Protein AF-A0A6G7BVS8-F1 (afdb_monomer)

Structure (mmCIF, N/CA/C/O backbone):
data_AF-A0A6G7BVS8-F1
#
_entry.id   AF-A0A6G7BVS8-F1
#
loop_
_atom_site.group_PDB
_atom_site.id
_atom_site.type_symbol
_atom_site.label_atom_id
_atom_site.label_alt_id
_atom_site.label_comp_id
_atom_site.label_asym_id
_atom_site.labe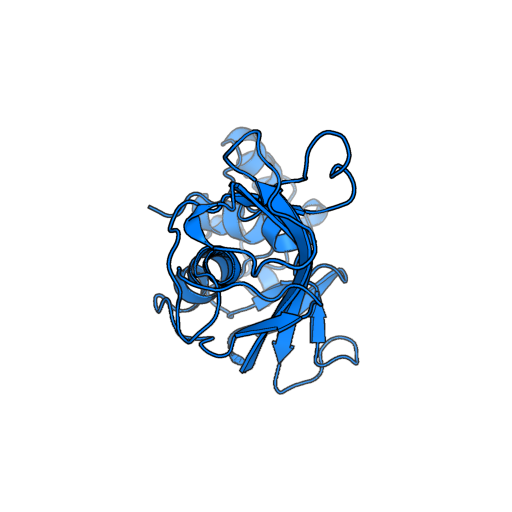l_entity_id
_atom_site.label_seq_id
_atom_site.pdbx_PDB_ins_code
_atom_site.Cartn_x
_atom_site.Cartn_y
_atom_site.Cartn_z
_atom_site.occupancy
_atom_site.B_iso_or_equiv
_atom_site.auth_seq_id
_atom_site.auth_comp_id
_atom_site.auth_asym_id
_atom_site.auth_atom_id
_atom_site.pdbx_PDB_model_num
ATOM 1 N N . MET A 1 1 ? -0.534 16.337 -2.176 1.00 42.00 1 MET A N 1
ATOM 2 C CA . MET A 1 1 ? 0.765 16.098 -2.843 1.00 42.00 1 MET A CA 1
ATOM 3 C C . MET A 1 1 ? 1.279 14.758 -2.347 1.00 42.00 1 MET A C 1
ATOM 5 O O . MET A 1 1 ? 1.597 14.646 -1.168 1.00 42.00 1 MET A O 1
ATOM 9 N N . GLU A 1 2 ? 1.230 13.742 -3.207 1.00 54.34 2 GLU A N 1
ATOM 10 C CA . GLU A 1 2 ? 1.621 12.361 -2.901 1.00 54.34 2 GLU A CA 1
ATOM 11 C C . GLU A 1 2 ? 3.079 12.326 -2.432 1.00 54.34 2 GLU A C 1
ATOM 13 O O . GLU A 1 2 ? 3.976 12.773 -3.146 1.00 54.34 2 GLU A O 1
ATOM 18 N N . LYS A 1 3 ? 3.331 11.824 -1.223 1.00 71.38 3 LYS A N 1
ATOM 19 C CA . LYS A 1 3 ? 4.692 11.607 -0.721 1.00 71.38 3 LYS A CA 1
ATOM 20 C C . LYS A 1 3 ? 4.970 10.111 -0.706 1.00 71.38 3 LYS A C 1
ATOM 22 O O . LYS A 1 3 ? 4.969 9.496 0.354 1.00 71.38 3 LYS A O 1
ATOM 27 N N . ILE A 1 4 ? 5.164 9.528 -1.888 1.00 87.00 4 ILE A N 1
ATOM 28 C CA . ILE A 1 4 ? 5.869 8.245 -1.969 1.00 87.00 4 ILE A CA 1
ATOM 29 C C . ILE A 1 4 ? 7.356 8.495 -1.726 1.00 87.00 4 ILE A C 1
ATOM 31 O O . ILE A 1 4 ? 7.866 9.589 -1.984 1.00 87.00 4 ILE A O 1
ATOM 35 N N . ARG A 1 5 ? 8.059 7.486 -1.218 1.00 89.75 5 ARG A N 1
ATOM 36 C CA . ARG A 1 5 ? 9.508 7.542 -1.022 1.00 89.75 5 ARG A CA 1
ATOM 37 C C . ARG A 1 5 ? 10.217 7.975 -2.312 1.00 89.75 5 ARG A C 1
ATOM 39 O O . ARG A 1 5 ? 9.950 7.434 -3.381 1.00 89.75 5 ARG A O 1
ATOM 46 N N . THR A 1 6 ? 11.138 8.927 -2.193 1.00 91.44 6 THR A N 1
ATOM 47 C CA . THR A 1 6 ? 11.945 9.433 -3.309 1.00 91.44 6 THR A CA 1
ATOM 48 C C . THR A 1 6 ? 13.400 8.998 -3.183 1.00 91.44 6 THR A C 1
ATOM 50 O O . THR A 1 6 ? 13.971 9.087 -2.093 1.00 91.44 6 THR A O 1
ATOM 53 N N . PHE A 1 7 ? 14.006 8.581 -4.288 1.00 91.81 7 PHE A N 1
ATOM 54 C CA . PHE A 1 7 ? 15.441 8.305 -4.390 1.00 91.81 7 PHE A CA 1
ATOM 55 C C . PHE A 1 7 ? 16.211 9.547 -4.852 1.00 91.81 7 PHE A C 1
ATOM 57 O O . PHE A 1 7 ? 15.672 10.417 -5.538 1.00 91.81 7 PHE A O 1
ATOM 64 N N . GLN A 1 8 ? 17.478 9.647 -4.456 1.00 93.44 8 GLN A N 1
ATOM 65 C CA . GLN A 1 8 ? 18.341 10.759 -4.842 1.00 93.44 8 GLN A CA 1
ATOM 66 C C . GLN A 1 8 ? 18.814 10.617 -6.293 1.00 93.44 8 GLN A C 1
ATOM 68 O O . GLN A 1 8 ? 18.945 9.511 -6.817 1.00 93.44 8 GLN A O 1
ATOM 73 N N . GLN A 1 9 ? 19.170 11.738 -6.929 1.00 93.31 9 GLN A N 1
ATOM 74 C CA . GLN A 1 9 ? 19.582 11.763 -8.339 1.00 93.31 9 GLN A CA 1
ATOM 75 C C . GLN A 1 9 ? 20.705 10.768 -8.662 1.00 93.31 9 GLN A C 1
ATOM 77 O O . GLN A 1 9 ? 20.700 10.127 -9.712 1.00 93.31 9 GLN A O 1
ATOM 82 N N . TYR A 1 10 ? 21.685 10.629 -7.767 1.00 93.50 10 TYR A N 1
ATOM 83 C CA . TYR A 1 10 ? 22.810 9.726 -7.995 1.00 93.50 10 TYR A CA 1
ATOM 84 C C . TYR A 1 10 ? 22.374 8.249 -8.009 1.00 93.50 10 TYR A C 1
ATOM 86 O O . TYR A 1 10 ? 22.942 7.461 -8.765 1.00 93.50 10 TYR A O 1
ATOM 94 N N . GLU A 1 11 ? 21.357 7.880 -7.223 1.00 93.25 11 GLU A N 1
ATOM 95 C CA . GLU A 1 11 ? 20.793 6.525 -7.184 1.00 93.25 11 GLU A CA 1
ATOM 96 C C . GLU A 1 11 ? 20.070 6.219 -8.500 1.00 93.25 11 GLU A C 1
ATOM 98 O O . GLU A 1 11 ? 20.314 5.182 -9.120 1.00 93.25 11 GLU A O 1
ATOM 103 N N . LEU A 1 12 ? 19.267 7.170 -8.987 1.00 95.12 12 LEU A N 1
ATOM 104 C CA . LEU A 1 12 ? 18.566 7.062 -10.271 1.00 95.12 12 LEU A CA 1
ATOM 105 C C . LEU A 1 12 ? 19.550 6.962 -11.445 1.00 95.12 12 LEU A C 1
ATOM 107 O O . LEU A 1 12 ? 19.419 6.102 -12.318 1.00 95.12 12 LEU A O 1
ATOM 111 N N . ASN A 1 13 ? 20.604 7.779 -11.433 1.00 93.19 13 ASN A N 1
ATOM 112 C CA . ASN A 1 13 ? 21.655 7.728 -12.448 1.00 93.19 13 ASN A CA 1
ATOM 113 C C . ASN A 1 13 ? 22.422 6.398 -12.425 1.00 93.19 13 ASN A C 1
ATOM 115 O O . ASN A 1 13 ? 22.828 5.906 -13.480 1.00 93.19 13 ASN A O 1
ATOM 119 N N . LYS A 1 14 ? 22.622 5.794 -11.246 1.00 93.25 14 LYS A N 1
ATOM 120 C CA . LYS A 1 14 ? 23.247 4.470 -11.130 1.00 93.25 14 LYS A CA 1
ATOM 121 C C . LYS A 1 14 ? 22.392 3.390 -11.796 1.00 93.25 14 LYS A C 1
ATOM 123 O O . LYS A 1 14 ? 22.960 2.528 -12.465 1.00 93.25 14 LYS A O 1
ATOM 128 N N . ILE A 1 15 ? 21.068 3.467 -11.661 1.00 92.88 15 ILE A N 1
ATOM 129 C CA . ILE A 1 15 ? 20.123 2.553 -12.321 1.00 92.88 15 ILE A CA 1
ATOM 130 C C . ILE A 1 15 ? 20.190 2.705 -13.837 1.00 92.88 15 ILE A C 1
ATOM 132 O O . ILE A 1 15 ? 20.377 1.712 -14.532 1.00 92.88 15 ILE A O 1
ATOM 136 N N . ARG A 1 16 ? 20.139 3.941 -14.354 1.00 92.38 16 ARG A N 1
ATOM 137 C CA . ARG A 1 16 ? 20.255 4.198 -15.802 1.00 92.38 16 ARG A CA 1
ATOM 138 C C . ARG A 1 16 ? 21.556 3.653 -16.398 1.00 92.38 16 ARG A C 1
ATOM 140 O O . ARG A 1 16 ? 21.567 3.206 -17.536 1.00 92.38 16 ARG A O 1
ATOM 147 N N . LYS A 1 17 ? 22.653 3.680 -15.633 1.00 93.44 17 LYS A N 1
ATOM 148 C CA . LYS A 1 17 ? 23.954 3.142 -16.064 1.00 93.44 17 LYS A CA 1
ATOM 149 C C . LYS A 1 17 ? 24.045 1.615 -15.978 1.00 93.44 17 LYS A C 1
ATOM 151 O O . LYS A 1 17 ? 24.763 1.026 -16.774 1.00 93.44 17 LYS A O 1
ATOM 156 N N . ASN A 1 18 ? 23.338 0.986 -15.037 1.00 92.81 18 ASN A N 1
ATOM 157 C CA . ASN A 1 18 ? 23.416 -0.456 -14.756 1.00 92.81 18 ASN A CA 1
ATOM 158 C C . ASN A 1 18 ? 22.029 -1.107 -14.842 1.00 92.81 18 ASN A C 1
ATOM 160 O O . ASN A 1 18 ? 21.558 -1.753 -13.909 1.00 92.81 18 ASN A O 1
ATOM 164 N N . VAL A 1 19 ? 21.354 -0.901 -15.971 1.00 89.38 19 VAL A N 1
ATOM 165 C CA . VAL A 1 19 ? 19.947 -1.283 -16.166 1.00 89.38 19 VAL A CA 1
ATOM 166 C C . VAL A 1 19 ? 19.718 -2.775 -15.957 1.00 89.38 19 VAL A C 1
ATOM 168 O O . VAL A 1 19 ? 18.769 -3.160 -15.279 1.00 89.38 19 VAL A O 1
ATOM 171 N N . LYS A 1 20 ? 20.618 -3.609 -16.486 1.00 86.75 20 LYS A N 1
ATOM 172 C CA . LYS A 1 20 ? 20.521 -5.073 -16.402 1.00 86.75 20 LYS A CA 1
ATOM 173 C C . LYS A 1 20 ? 20.526 -5.586 -14.960 1.00 86.75 20 LYS A C 1
ATOM 175 O O . LYS A 1 20 ? 19.847 -6.562 -14.667 1.00 86.75 20 LYS A O 1
ATOM 180 N N . ASP A 1 21 ? 21.211 -4.881 -14.063 1.00 88.19 21 ASP A N 1
ATOM 181 C CA . ASP A 1 21 ? 21.344 -5.258 -12.652 1.00 88.19 21 ASP A CA 1
ATOM 182 C C . ASP A 1 21 ? 20.301 -4.570 -11.756 1.00 88.19 21 ASP A C 1
ATOM 184 O O . ASP A 1 21 ? 20.273 -4.776 -10.544 1.00 88.19 21 ASP A O 1
ATOM 188 N N . SER A 1 22 ? 19.442 -3.721 -12.332 1.00 87.50 22 SER A N 1
ATOM 189 C CA . SER A 1 22 ? 18.466 -2.934 -11.571 1.00 87.50 22 SER A CA 1
ATOM 190 C C . SER A 1 22 ? 17.237 -3.733 -11.128 1.00 87.50 22 SER A C 1
ATOM 192 O O . SER A 1 22 ? 16.522 -3.300 -10.226 1.00 87.50 22 SER A O 1
ATOM 194 N N . GLY A 1 23 ? 16.962 -4.868 -11.779 1.00 89.31 23 GLY A N 1
ATOM 195 C CA . GLY A 1 23 ? 15.751 -5.665 -11.563 1.00 89.31 23 GLY A CA 1
ATOM 196 C C . GLY A 1 23 ? 14.458 -5.017 -12.080 1.00 89.31 23 GLY A C 1
ATOM 197 O O . GLY A 1 23 ? 13.385 -5.601 -11.919 1.00 89.31 23 GLY A O 1
ATOM 198 N N . LEU A 1 24 ? 14.531 -3.837 -12.709 1.00 94.69 24 LEU A N 1
ATOM 199 C CA . LEU A 1 24 ? 13.360 -3.161 -13.265 1.00 94.69 24 LEU A CA 1
ATOM 200 C C . LEU A 1 24 ? 12.802 -3.925 -14.475 1.00 94.69 24 LEU A C 1
ATOM 202 O O . LEU A 1 24 ? 13.539 -4.373 -15.345 1.00 94.69 24 LEU A O 1
ATOM 206 N N . GLN A 1 25 ? 11.478 -4.023 -14.545 1.00 95.06 25 GLN A N 1
ATOM 207 C CA . GLN A 1 25 ? 10.712 -4.748 -15.561 1.00 95.06 25 GLN A CA 1
ATOM 208 C C . GLN A 1 25 ? 10.072 -3.791 -16.585 1.00 95.06 25 GLN A C 1
ATOM 210 O O . GLN A 1 25 ? 8.970 -4.033 -17.074 1.00 95.06 25 GLN A O 1
ATOM 215 N N . PHE A 1 26 ? 10.734 -2.673 -16.897 1.00 94.56 26 PHE A N 1
ATOM 216 C 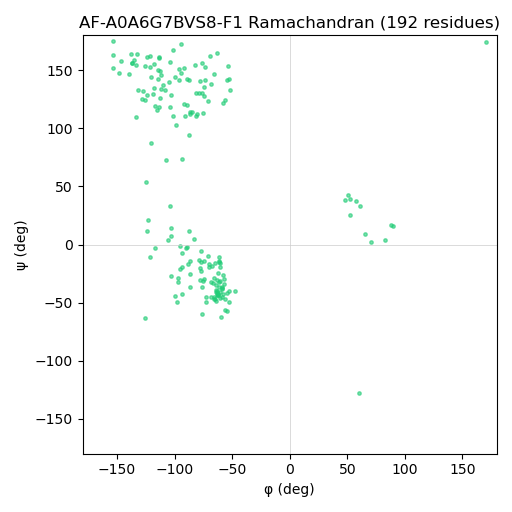CA . PHE A 1 26 ? 10.200 -1.631 -17.787 1.00 94.56 26 PHE A CA 1
ATOM 217 C C . PHE A 1 26 ? 10.036 -2.109 -19.236 1.00 94.56 26 PHE A C 1
ATOM 219 O O . PHE A 1 26 ? 9.099 -1.683 -19.896 1.00 94.56 26 PHE A O 1
ATOM 226 N N . GLU A 1 27 ? 10.854 -3.060 -19.698 1.00 94.12 27 GLU A N 1
ATOM 227 C CA . GLU A 1 27 ? 10.678 -3.686 -21.018 1.00 94.12 27 GLU A CA 1
ATOM 228 C C . GLU A 1 27 ? 9.355 -4.460 -21.131 1.00 94.12 27 GLU A C 1
ATOM 230 O O . GLU A 1 27 ? 8.787 -4.554 -22.215 1.00 94.12 27 GLU A O 1
ATOM 235 N N . LYS A 1 28 ? 8.858 -5.010 -20.014 1.00 94.69 28 LYS A N 1
ATOM 236 C CA . LYS A 1 28 ? 7.619 -5.797 -19.971 1.00 94.69 28 LYS A CA 1
ATOM 237 C C . LYS A 1 28 ? 6.396 -4.952 -19.620 1.00 94.69 28 LYS A C 1
ATOM 239 O O . LYS A 1 28 ? 5.331 -5.150 -20.193 1.00 94.69 28 LYS A O 1
ATOM 244 N N . PHE A 1 29 ? 6.535 -4.059 -18.643 1.00 95.56 29 PHE A N 1
ATOM 245 C CA . PHE A 1 29 ? 5.412 -3.350 -18.020 1.00 95.56 29 PHE A CA 1
ATOM 246 C C . PHE A 1 29 ? 5.450 -1.834 -18.219 1.00 95.56 29 PHE A C 1
ATOM 248 O O . PHE A 1 29 ? 4.554 -1.131 -17.751 1.00 95.56 29 PHE A O 1
ATOM 255 N N . GLY A 1 30 ? 6.486 -1.304 -18.857 1.00 92.94 30 GLY A N 1
ATOM 256 C CA . GLY A 1 30 ? 6.612 0.117 -19.134 1.00 92.94 30 GLY A CA 1
ATOM 257 C C . GLY A 1 30 ? 6.248 0.469 -20.579 1.00 92.94 30 GLY A C 1
ATOM 258 O O . GLY A 1 30 ? 6.137 -0.391 -21.445 1.00 92.94 30 GLY A O 1
ATOM 259 N N . ARG A 1 31 ? 6.091 1.770 -20.850 1.00 94.38 31 ARG A N 1
ATOM 260 C CA . ARG A 1 31 ? 5.810 2.301 -22.198 1.00 94.38 31 ARG A CA 1
ATOM 261 C C . ARG A 1 31 ? 6.954 2.248 -23.227 1.00 94.38 31 ARG A C 1
ATOM 263 O O . ARG A 1 31 ? 6.723 2.583 -24.383 1.00 94.38 31 ARG A O 1
ATOM 270 N N . SER A 1 32 ? 8.181 1.917 -22.832 1.00 94.25 32 SER A N 1
ATOM 271 C CA . SER A 1 32 ? 9.364 1.880 -23.697 1.00 94.25 32 SER A CA 1
ATOM 272 C C . SER A 1 32 ? 10.336 0.797 -23.236 1.00 94.25 32 SER A C 1
ATOM 274 O O . SER A 1 32 ? 10.502 0.553 -22.046 1.00 94.25 32 SER A O 1
ATOM 276 N N . SER A 1 33 ? 11.052 0.189 -24.177 1.00 93.12 33 SER A N 1
ATOM 277 C CA . SER A 1 33 ? 12.165 -0.718 -23.886 1.00 93.12 33 SER A CA 1
ATOM 278 C C . SER A 1 33 ? 13.487 0.011 -23.616 1.00 93.12 33 SER A C 1
ATOM 280 O O . SER A 1 33 ? 14.524 -0.633 -23.478 1.00 93.12 33 SER A O 1
ATOM 282 N N . ASN A 1 34 ? 13.497 1.346 -23.567 1.00 94.25 34 ASN A N 1
ATOM 283 C CA . ASN A 1 34 ? 14.682 2.145 -23.269 1.00 94.25 34 ASN A CA 1
ATOM 284 C C . ASN A 1 34 ? 14.499 2.918 -21.956 1.00 94.25 34 ASN A C 1
ATOM 286 O O . ASN A 1 34 ? 13.678 3.830 -21.869 1.00 94.25 34 ASN A O 1
ATOM 290 N N . ILE A 1 35 ? 15.323 2.612 -20.945 1.00 93.44 35 ILE A N 1
ATOM 291 C CA . ILE A 1 35 ? 15.257 3.275 -19.630 1.00 93.44 35 ILE A CA 1
ATOM 292 C C . ILE A 1 35 ? 15.446 4.801 -19.721 1.00 93.44 35 ILE A C 1
ATOM 294 O O . ILE A 1 35 ? 14.999 5.544 -18.849 1.00 93.44 35 ILE A O 1
ATOM 298 N N . MET A 1 36 ? 16.142 5.282 -20.758 1.00 94.81 36 MET A N 1
ATOM 299 C CA . MET A 1 36 ? 16.428 6.706 -20.938 1.00 94.81 36 MET A CA 1
ATOM 300 C C . MET A 1 36 ? 15.184 7.515 -21.301 1.00 94.81 36 MET A C 1
ATOM 302 O O . MET A 1 36 ? 15.168 8.718 -21.058 1.00 94.81 36 MET A O 1
ATOM 306 N N . ASP A 1 37 ? 14.135 6.856 -21.793 1.00 95.62 37 ASP A N 1
ATOM 307 C CA . ASP A 1 37 ? 12.886 7.514 -22.172 1.00 95.62 37 ASP A CA 1
ATOM 308 C C . ASP A 1 37 ? 12.026 7.867 -20.952 1.00 95.62 37 ASP A C 1
ATOM 310 O O . ASP A 1 37 ? 11.086 8.654 -21.070 1.00 95.62 37 ASP A O 1
ATOM 314 N N . TYR A 1 38 ? 12.331 7.293 -19.786 1.00 95.94 38 TYR A N 1
ATOM 315 C CA . TYR A 1 38 ? 11.608 7.519 -18.539 1.00 95.94 38 TYR A CA 1
ATOM 316 C C . TYR A 1 38 ? 12.156 8.714 -17.776 1.00 95.94 38 TYR A C 1
ATOM 318 O O . TYR A 1 38 ? 13.369 8.912 -17.673 1.00 95.94 38 TYR A O 1
ATOM 326 N N . SER A 1 39 ? 11.253 9.476 -17.173 1.00 95.69 39 SER A N 1
ATOM 327 C CA . SER A 1 39 ? 11.559 10.511 -16.193 1.00 95.69 39 SER A CA 1
ATOM 328 C C . SER A 1 39 ? 12.055 9.913 -14.876 1.00 95.69 39 SER A C 1
ATOM 330 O O . SER A 1 39 ? 11.833 8.745 -14.557 1.00 95.69 39 SER A O 1
ATOM 332 N N . ASP A 1 40 ? 12.690 10.747 -14.060 1.00 95.56 40 ASP A N 1
ATOM 333 C CA . ASP A 1 40 ? 13.158 10.348 -12.731 1.00 95.56 40 ASP A CA 1
ATOM 334 C C . ASP A 1 40 ? 12.010 9.920 -11.810 1.00 95.56 40 ASP A C 1
ATOM 336 O O . ASP A 1 40 ? 12.172 9.000 -11.010 1.00 95.56 40 ASP A O 1
ATOM 340 N N . ARG A 1 41 ? 10.822 10.520 -11.974 1.00 93.75 41 ARG A N 1
ATOM 341 C CA . ARG A 1 41 ? 9.608 10.101 -11.264 1.00 93.75 41 ARG A CA 1
ATOM 342 C C . ARG A 1 41 ? 9.176 8.691 -11.670 1.00 93.75 41 ARG A C 1
ATOM 344 O O . ARG A 1 41 ? 8.883 7.888 -10.792 1.00 93.75 41 ARG A O 1
ATOM 351 N N . GLU A 1 42 ? 9.145 8.390 -12.966 1.00 95.25 42 GLU A N 1
ATOM 352 C CA . GLU A 1 42 ? 8.773 7.055 -13.453 1.00 95.25 42 GLU A CA 1
ATOM 353 C C . GLU A 1 42 ? 9.776 6.001 -12.970 1.00 95.25 42 GLU A C 1
ATOM 355 O O . GLU A 1 42 ? 9.372 4.962 -12.458 1.00 95.25 42 GLU A O 1
ATOM 360 N N . ILE A 1 43 ? 11.082 6.286 -13.025 1.00 96.12 43 ILE A N 1
ATOM 361 C CA . ILE A 1 43 ? 12.096 5.364 -12.490 1.00 96.12 43 ILE A CA 1
ATOM 362 C C . ILE A 1 43 ? 11.922 5.183 -10.978 1.00 96.12 43 ILE A C 1
ATOM 364 O O . ILE A 1 43 ? 11.995 4.060 -10.485 1.00 96.12 43 ILE A O 1
ATOM 368 N N . ASN A 1 44 ? 11.648 6.258 -10.234 1.00 95.94 44 ASN A N 1
ATOM 369 C CA . ASN A 1 44 ? 11.365 6.186 -8.802 1.00 95.94 44 ASN A CA 1
ATOM 370 C C . ASN A 1 44 ? 10.187 5.247 -8.495 1.00 95.94 44 ASN A C 1
ATOM 372 O O . ASN A 1 44 ? 10.280 4.395 -7.614 1.00 95.94 44 ASN A O 1
ATOM 376 N N . GLU A 1 45 ? 9.095 5.379 -9.245 1.00 95.56 45 GLU A N 1
ATOM 377 C CA . GLU A 1 45 ? 7.918 4.513 -9.148 1.00 95.56 45 GLU A CA 1
ATOM 378 C C . GLU A 1 45 ? 8.266 3.052 -9.495 1.00 95.56 45 GLU A C 1
ATOM 380 O O . GLU A 1 45 ? 7.931 2.145 -8.731 1.00 95.56 45 GLU A O 1
ATOM 385 N N . MET A 1 46 ? 9.043 2.810 -10.553 1.00 96.31 46 MET A N 1
ATOM 386 C CA . MET A 1 46 ? 9.479 1.461 -10.940 1.00 96.31 46 MET A CA 1
ATOM 387 C C . MET A 1 46 ? 10.360 0.788 -9.885 1.00 96.31 46 MET A C 1
ATOM 389 O O . MET A 1 46 ? 10.171 -0.398 -9.607 1.00 96.31 46 MET A O 1
ATOM 393 N N . ILE A 1 47 ? 11.278 1.528 -9.246 1.00 95.44 47 ILE A N 1
ATOM 394 C CA . ILE A 1 47 ? 12.078 1.018 -8.115 1.00 95.44 47 ILE A CA 1
ATOM 395 C C . ILE A 1 47 ? 11.160 0.571 -6.982 1.00 95.44 47 ILE A C 1
ATOM 397 O O . ILE A 1 47 ? 11.429 -0.424 -6.307 1.00 95.44 47 ILE A O 1
ATOM 401 N N . LEU A 1 48 ? 10.065 1.299 -6.764 1.00 95.69 48 LEU A N 1
ATOM 402 C CA . LEU A 1 48 ? 9.047 0.971 -5.776 1.00 95.69 48 LEU A CA 1
ATOM 403 C C . LEU A 1 48 ? 8.111 -0.165 -6.213 1.00 95.69 48 LEU A C 1
ATOM 405 O O . LEU A 1 48 ? 7.354 -0.647 -5.376 1.00 95.69 48 LEU A O 1
ATOM 409 N N . GLY A 1 49 ? 8.231 -0.660 -7.448 1.00 96.50 49 GLY A N 1
ATOM 410 C CA . GLY A 1 49 ? 7.410 -1.745 -7.985 1.00 96.50 49 GLY A CA 1
ATOM 411 C C . GLY A 1 49 ? 6.130 -1.279 -8.679 1.00 96.50 49 GLY A C 1
ATOM 412 O O . GLY A 1 49 ? 5.232 -2.088 -8.881 1.00 96.50 49 GLY A O 1
ATOM 413 N N 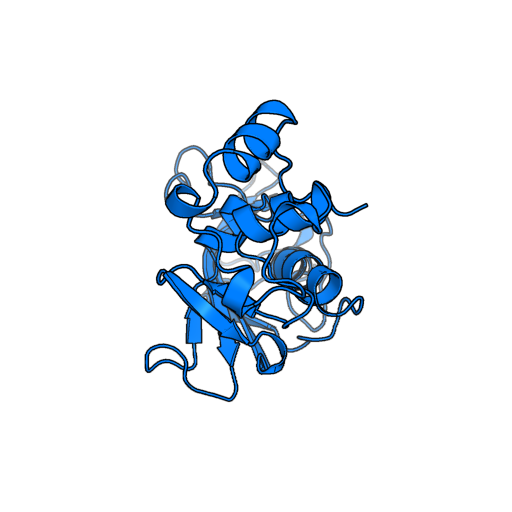. ILE A 1 50 ? 6.030 0.007 -9.018 1.00 97.19 50 ILE A N 1
ATOM 414 C CA . ILE A 1 50 ? 4.829 0.650 -9.559 1.00 97.19 50 ILE A CA 1
ATOM 415 C C . ILE A 1 50 ? 5.016 0.873 -11.062 1.00 97.19 50 ILE A C 1
ATOM 417 O O . ILE A 1 50 ? 5.888 1.637 -11.476 1.00 97.19 50 ILE A O 1
ATOM 421 N N . TYR A 1 51 ? 4.160 0.253 -11.875 1.00 97.31 51 TYR A N 1
ATOM 422 C CA . TYR A 1 51 ? 4.126 0.430 -13.329 1.00 97.31 51 TYR A CA 1
ATOM 423 C C . TYR A 1 51 ? 2.750 0.964 -13.736 1.00 97.31 51 TYR A C 1
ATOM 425 O O . TYR A 1 51 ? 1.824 0.210 -14.028 1.00 97.31 51 TYR A O 1
ATOM 433 N N . LYS A 1 52 ? 2.593 2.294 -13.711 1.00 94.44 52 LYS A N 1
ATOM 434 C CA . LYS A 1 52 ? 1.286 2.958 -13.882 1.00 94.44 52 LYS A CA 1
ATOM 435 C C . LYS A 1 52 ? 0.692 2.826 -15.279 1.00 94.44 52 LYS A C 1
ATOM 437 O O . LYS A 1 52 ? -0.532 2.802 -15.391 1.00 94.44 52 LYS A O 1
ATOM 442 N N . ASP A 1 53 ? 1.526 2.769 -16.314 1.00 92.31 53 ASP A N 1
ATOM 443 C CA . ASP A 1 53 ? 1.059 2.694 -17.705 1.00 92.31 53 ASP A CA 1
ATOM 444 C C . ASP A 1 53 ? 0.329 1.374 -17.958 1.00 92.31 53 ASP A C 1
ATOM 446 O O . ASP A 1 53 ? -0.771 1.361 -18.500 1.00 92.31 53 ASP A O 1
ATOM 450 N N . SER A 1 54 ? 0.913 0.272 -17.484 1.00 95.94 54 SER A N 1
ATOM 451 C CA . SER A 1 54 ? 0.343 -1.071 -17.596 1.00 95.94 54 SER A CA 1
ATOM 452 C C . SER A 1 54 ? -0.554 -1.461 -16.424 1.00 95.94 54 SER A C 1
ATOM 454 O O . SER A 1 54 ? -1.092 -2.558 -16.439 1.00 95.94 54 SER A O 1
ATOM 456 N N . LYS A 1 55 ? -0.699 -0.612 -15.398 1.00 97.19 55 LYS A N 1
ATOM 457 C CA . LYS A 1 55 ? -1.426 -0.924 -14.153 1.00 97.19 55 LYS A CA 1
ATOM 458 C C . LYS A 1 55 ? -0.884 -2.156 -13.421 1.00 97.19 55 LYS A C 1
ATOM 460 O O . LYS A 1 55 ? -1.645 -2.910 -12.831 1.00 97.19 55 LYS A O 1
ATOM 465 N N . HIS A 1 56 ? 0.433 -2.350 -13.415 1.00 98.06 56 HIS A N 1
ATOM 466 C CA . HIS A 1 56 ? 1.052 -3.473 -12.711 1.00 98.06 56 HIS A CA 1
ATOM 467 C C . HIS A 1 56 ? 1.736 -3.051 -11.408 1.00 98.06 56 HIS A C 1
ATOM 469 O O . HIS A 1 56 ? 2.424 -2.026 -11.339 1.00 98.06 56 HIS A O 1
ATOM 475 N N . LEU A 1 57 ? 1.575 -3.886 -10.380 1.00 98.25 57 LEU A N 1
ATOM 476 C CA . LEU A 1 57 ? 2.177 -3.714 -9.060 1.00 98.25 57 LEU A CA 1
ATOM 477 C C . LEU A 1 57 ? 2.995 -4.948 -8.675 1.00 98.25 57 LEU A C 1
ATOM 479 O O . LEU A 1 57 ? 2.478 -6.063 -8.711 1.00 98.25 57 LEU A O 1
ATOM 483 N N . LEU A 1 58 ? 4.247 -4.741 -8.262 1.00 97.94 58 LEU A N 1
ATOM 484 C CA . LEU A 1 58 ? 5.064 -5.766 -7.610 1.00 97.94 58 LEU A CA 1
ATOM 485 C C . LEU A 1 58 ? 4.595 -5.948 -6.163 1.00 97.94 58 LEU A C 1
ATOM 487 O O . LEU A 1 58 ? 4.750 -5.040 -5.342 1.00 97.94 58 LEU A O 1
ATOM 491 N N . VAL A 1 59 ? 4.041 -7.117 -5.857 1.00 98.00 59 VAL A N 1
ATOM 492 C CA . VAL A 1 59 ? 3.556 -7.461 -4.512 1.00 98.00 59 VAL A CA 1
ATOM 493 C C . VAL A 1 59 ? 4.620 -8.209 -3.706 1.00 98.00 59 VAL A C 1
ATOM 495 O O . VAL A 1 59 ? 5.656 -8.606 -4.239 1.00 98.00 59 VAL A O 1
ATOM 498 N N . ASP A 1 60 ? 4.365 -8.441 -2.417 1.00 97.00 60 ASP A N 1
ATOM 499 C CA . ASP A 1 60 ? 5.348 -8.993 -1.471 1.00 97.00 60 ASP A CA 1
ATOM 500 C C . ASP A 1 60 ? 5.861 -10.404 -1.813 1.00 97.00 60 ASP A C 1
ATOM 502 O O . ASP A 1 60 ? 6.830 -10.860 -1.213 1.00 97.00 60 ASP A O 1
ATOM 506 N N . GLY A 1 61 ? 5.191 -11.119 -2.720 1.00 94.06 61 GLY A N 1
ATOM 507 C CA . GLY A 1 61 ? 5.605 -12.441 -3.197 1.00 94.06 61 GLY A CA 1
ATOM 508 C C . GLY A 1 61 ? 6.573 -12.416 -4.383 1.00 94.06 61 GLY A C 1
ATOM 509 O O . GLY A 1 61 ? 6.750 -13.453 -5.014 1.00 94.06 61 GLY A O 1
ATOM 510 N N . ASP A 1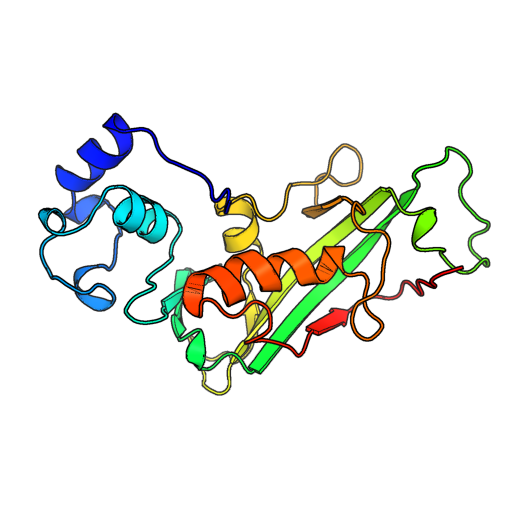 62 ? 7.142 -11.254 -4.718 1.00 95.19 62 ASP A N 1
ATOM 511 C CA . ASP A 1 62 ? 8.073 -11.050 -5.838 1.00 95.19 62 ASP A CA 1
ATOM 512 C C . ASP A 1 62 ? 7.477 -11.369 -7.225 1.00 95.19 62 ASP A C 1
ATOM 514 O O . ASP A 1 62 ? 8.166 -11.800 -8.151 1.00 95.19 62 ASP A O 1
ATOM 518 N N . TYR A 1 63 ? 6.178 -11.119 -7.397 1.00 96.81 63 TYR A N 1
ATOM 519 C CA . TYR A 1 63 ? 5.494 -11.180 -8.690 1.00 96.81 63 TYR A CA 1
ATOM 520 C C . TYR A 1 63 ? 4.616 -9.950 -8.912 1.00 96.81 63 TYR A C 1
ATOM 522 O O . TYR A 1 63 ? 4.308 -9.201 -7.985 1.00 96.81 63 TYR A O 1
ATOM 530 N N . PHE A 1 64 ? 4.215 -9.745 -10.164 1.00 97.75 64 PHE A N 1
ATOM 531 C CA . PHE A 1 64 ? 3.349 -8.641 -10.550 1.00 97.75 64 PHE A CA 1
ATOM 532 C C . PHE A 1 64 ? 1.892 -9.077 -10.622 1.00 97.75 64 PHE A C 1
ATOM 534 O O . PHE A 1 64 ? 1.599 -10.168 -11.117 1.00 97.75 64 PHE A O 1
ATOM 541 N N . ILE A 1 65 ? 1.004 -8.195 -10.176 1.00 98.31 65 ILE A N 1
ATOM 542 C CA . ILE A 1 65 ? -0.440 -8.288 -10.400 1.00 98.31 65 ILE A CA 1
ATOM 543 C C . ILE A 1 65 ? -0.895 -7.128 -11.278 1.00 98.31 65 ILE A C 1
ATOM 545 O O . ILE A 1 65 ? -0.308 -6.044 -11.206 1.00 98.31 65 ILE A O 1
ATOM 549 N N . ASP A 1 66 ? -1.949 -7.343 -12.059 1.00 97.94 66 ASP A N 1
ATOM 550 C CA . ASP A 1 66 ? -2.686 -6.257 -12.704 1.00 97.94 66 ASP A CA 1
ATOM 551 C C . ASP A 1 66 ? -3.670 -5.658 -11.692 1.00 97.94 66 ASP A C 1
ATOM 553 O O . ASP A 1 66 ? -4.655 -6.294 -11.302 1.00 97.94 66 ASP A O 1
ATOM 557 N N . VAL A 1 67 ? -3.407 -4.427 -11.249 1.00 97.69 67 VAL A N 1
ATOM 558 C CA . VAL A 1 67 ? -4.240 -3.766 -10.240 1.00 97.69 67 VAL A CA 1
ATOM 559 C C . VAL A 1 67 ? -5.620 -3.379 -10.764 1.00 97.69 67 VAL A C 1
ATOM 561 O O . VAL A 1 67 ? -6.511 -3.141 -9.954 1.00 97.69 67 VAL A O 1
ATOM 564 N N . SER A 1 68 ? -5.833 -3.341 -12.085 1.00 97.12 68 SER A N 1
ATOM 565 C CA . SER A 1 68 ? -7.163 -3.088 -12.664 1.00 97.12 68 SER A CA 1
ATOM 566 C C . SER A 1 68 ? -8.151 -4.228 -12.399 1.00 97.12 68 SER A C 1
ATOM 568 O O . SER A 1 68 ? -9.362 -4.026 -12.449 1.00 97.12 68 SER A O 1
ATOM 570 N N . THR A 1 69 ? -7.639 -5.413 -12.056 1.00 97.81 69 THR A N 1
ATOM 571 C CA . THR A 1 69 ? -8.446 -6.583 -11.686 1.00 97.81 69 THR A CA 1
ATOM 572 C C . THR A 1 69 ? -8.758 -6.651 -10.188 1.00 97.81 69 THR A C 1
ATOM 574 O O . THR A 1 69 ? -9.449 -7.571 -9.750 1.00 97.81 69 THR A O 1
ATOM 577 N N . VAL A 1 70 ? -8.253 -5.709 -9.376 1.00 98.31 70 VAL A N 1
ATOM 578 C CA . VAL A 1 70 ? -8.484 -5.686 -7.924 1.00 98.31 70 VAL A CA 1
ATOM 579 C C . VAL A 1 70 ? -9.932 -5.305 -7.629 1.00 98.31 70 VAL A C 1
ATOM 581 O O . VAL A 1 70 ? -10.405 -4.240 -8.011 1.00 98.31 70 VAL A O 1
ATOM 584 N N . GLN A 1 71 ? -10.627 -6.165 -6.890 1.00 97.50 71 GLN A N 1
ATOM 585 C CA . GLN A 1 71 ? -12.037 -5.986 -6.531 1.00 97.50 71 GLN A CA 1
ATOM 586 C C . GLN A 1 71 ? -12.219 -5.514 -5.086 1.00 97.50 71 GLN A C 1
ATOM 588 O O . GLN A 1 71 ? -13.222 -4.882 -4.742 1.00 97.50 71 GLN A O 1
ATOM 593 N N . LYS A 1 72 ? -11.259 -5.850 -4.222 1.00 97.50 72 LYS A N 1
ATOM 594 C CA . LYS A 1 72 ? -11.337 -5.621 -2.781 1.00 97.50 72 LYS A CA 1
ATOM 595 C C . LYS A 1 72 ? -9.943 -5.481 -2.187 1.00 97.50 72 LYS A C 1
ATOM 597 O O . LYS A 1 72 ? -8.981 -6.062 -2.682 1.00 97.50 72 LYS A O 1
ATOM 602 N N . ALA A 1 73 ? -9.855 -4.739 -1.095 1.00 98.38 73 ALA A N 1
ATOM 603 C CA . ALA A 1 73 ? -8.687 -4.711 -0.234 1.00 98.38 73 ALA A CA 1
ATOM 604 C C . ALA A 1 73 ? -9.067 -5.060 1.210 1.00 98.38 73 ALA A C 1
ATOM 606 O O . ALA A 1 73 ? -10.234 -4.998 1.604 1.00 98.38 73 ALA A O 1
ATOM 607 N N . SER A 1 74 ? -8.084 -5.447 2.009 1.00 98.50 74 SER A N 1
ATOM 608 C CA . SER A 1 74 ? -8.295 -5.723 3.426 1.00 98.50 74 SER A CA 1
ATOM 609 C C . SER A 1 74 ? -7.030 -5.505 4.242 1.00 98.50 74 SER A C 1
ATOM 611 O O . SER A 1 74 ? -5.921 -5.436 3.702 1.00 98.50 74 SER A O 1
ATOM 613 N N . CYS A 1 75 ? -7.192 -5.394 5.557 1.00 98.44 75 CYS A N 1
ATOM 614 C CA . CYS A 1 75 ? -6.080 -5.464 6.496 1.00 98.44 75 CYS A CA 1
ATOM 615 C C . CYS A 1 75 ? -6.423 -6.311 7.721 1.00 98.44 75 CYS A C 1
ATOM 617 O O . CYS A 1 75 ? -7.591 -6.468 8.074 1.00 98.44 75 CYS A O 1
ATOM 619 N N . ILE A 1 76 ? -5.389 -6.837 8.376 1.00 98.44 76 ILE A N 1
ATOM 620 C CA . ILE A 1 76 ? -5.506 -7.568 9.639 1.00 98.44 76 ILE A CA 1
ATOM 621 C C . ILE A 1 76 ? -5.156 -6.614 10.785 1.00 98.44 76 ILE A C 1
ATOM 623 O O . ILE A 1 76 ? -3.983 -6.320 11.026 1.00 98.44 76 ILE A O 1
ATOM 627 N N . LEU A 1 77 ? -6.173 -6.113 11.486 1.00 97.69 77 LEU A N 1
ATOM 628 C CA . LEU A 1 77 ? -6.027 -5.241 12.650 1.00 97.69 77 LEU A CA 1
ATOM 629 C C . LEU A 1 77 ? -5.819 -6.075 13.918 1.00 97.69 77 LEU A C 1
ATOM 631 O O . LEU A 1 77 ? -6.726 -6.771 14.380 1.00 97.69 77 LEU A O 1
ATOM 635 N N . THR A 1 78 ? -4.636 -5.954 14.517 1.00 96.50 78 THR A N 1
ATOM 636 C CA . THR A 1 78 ? -4.225 -6.785 15.656 1.00 96.50 78 THR A CA 1
ATOM 637 C C . THR A 1 78 ? -4.394 -6.085 17.002 1.00 96.50 78 THR A C 1
ATOM 639 O O . THR A 1 78 ? -4.860 -6.694 17.962 1.00 96.50 78 THR A O 1
ATOM 642 N N . ASP A 1 79 ? -3.993 -4.816 17.106 1.00 95.38 79 ASP A N 1
ATOM 643 C CA . ASP A 1 79 ? -4.070 -4.049 18.358 1.00 95.38 79 ASP A CA 1
ATOM 644 C C . ASP A 1 79 ? -4.187 -2.544 18.067 1.00 95.38 79 ASP A C 1
ATOM 646 O O . ASP A 1 79 ? -4.071 -2.084 16.929 1.00 95.38 79 ASP A O 1
ATOM 650 N N . ILE A 1 80 ? -4.370 -1.756 19.120 1.00 94.44 80 ILE A N 1
ATOM 651 C CA . ILE A 1 80 ? -4.384 -0.296 19.094 1.00 94.44 80 ILE A CA 1
ATOM 652 C C . ILE A 1 80 ? -3.561 0.282 20.248 1.00 94.44 80 ILE A C 1
ATOM 654 O O . ILE A 1 80 ? -3.320 -0.348 21.279 1.00 94.44 80 ILE A O 1
ATOM 658 N N . SER A 1 81 ? -3.141 1.535 20.101 1.00 93.19 81 SER A N 1
ATOM 659 C CA . SER A 1 81 ? -2.640 2.344 21.219 1.00 93.19 81 SER A CA 1
ATOM 660 C C . SER A 1 81 ? -3.600 3.482 21.502 1.00 93.19 81 SER A C 1
ATOM 662 O O . SER A 1 81 ? -4.225 4.002 20.585 1.00 93.19 81 SER A O 1
ATOM 664 N N . TYR A 1 82 ? -3.681 3.904 22.759 1.00 91.25 82 TYR A N 1
ATOM 665 C CA . TYR A 1 82 ? -4.546 5.001 23.179 1.00 91.25 82 TYR A CA 1
ATOM 666 C C . TYR A 1 82 ? -3.791 6.333 23.210 1.00 91.25 82 TYR A C 1
ATOM 668 O O . TYR A 1 82 ? -2.591 6.392 23.496 1.00 91.25 82 TYR A O 1
ATOM 676 N N . SER A 1 83 ? -4.506 7.415 22.908 1.00 83.62 83 SER A N 1
ATOM 677 C CA . SER A 1 83 ? -4.002 8.793 22.951 1.00 83.62 83 SER A CA 1
ATOM 678 C C . SER A 1 83 ? -3.872 9.310 24.385 1.00 83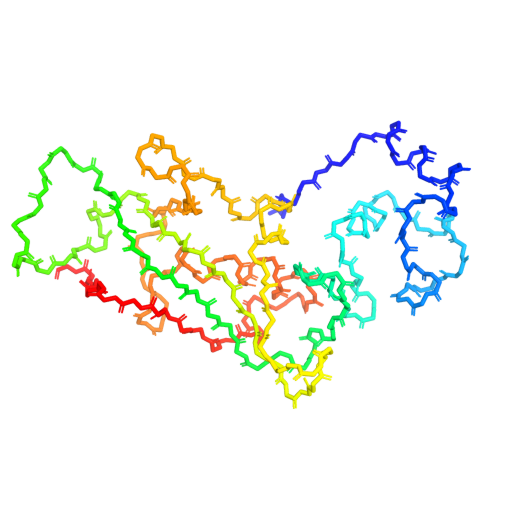.62 83 SER A C 1
ATOM 680 O O . SER A 1 83 ? -2.957 10.077 24.691 1.00 83.62 83 SER A O 1
ATOM 682 N N . ARG A 1 84 ? -4.745 8.844 25.286 1.00 74.88 84 ARG A N 1
ATOM 683 C CA . ARG A 1 84 ? -4.738 9.168 26.717 1.00 74.88 84 ARG A CA 1
ATOM 684 C C . ARG A 1 84 ? -4.017 8.078 27.514 1.00 74.88 84 ARG A C 1
ATOM 686 O O . ARG A 1 84 ? -4.027 6.908 27.148 1.00 74.88 84 ARG A O 1
ATOM 693 N N . ARG A 1 85 ? -3.414 8.456 28.651 1.00 65.94 85 ARG A N 1
ATOM 694 C CA . ARG A 1 85 ? -2.788 7.503 29.597 1.00 65.94 85 ARG A CA 1
ATOM 695 C C . ARG A 1 85 ? -3.796 6.545 30.247 1.00 65.94 85 ARG A C 1
ATOM 697 O O . ARG A 1 85 ? -3.386 5.539 30.814 1.00 65.94 85 ARG A O 1
ATOM 704 N N . ILE A 1 86 ? -5.088 6.858 30.174 1.00 63.25 86 ILE A N 1
ATOM 705 C CA . ILE A 1 86 ? -6.163 6.032 30.713 1.00 63.25 86 ILE A CA 1
ATOM 706 C C . ILE A 1 86 ? -6.539 5.015 29.640 1.00 63.25 86 ILE A C 1
ATOM 708 O O . ILE A 1 86 ? -7.056 5.386 28.588 1.00 63.25 86 ILE A O 1
ATOM 712 N N . LYS A 1 87 ? -6.256 3.739 29.903 1.00 65.44 87 LYS A N 1
ATOM 713 C CA . LYS A 1 87 ? -6.836 2.646 29.123 1.00 65.44 87 LYS A CA 1
ATOM 714 C C . LYS A 1 87 ? -8.299 2.514 29.551 1.00 65.44 87 LYS A C 1
ATOM 716 O O . LYS A 1 87 ? -8.527 2.416 30.759 1.00 65.44 87 LYS A O 1
ATOM 721 N N . PRO A 1 88 ? -9.262 2.523 28.616 1.00 68.06 88 PRO A N 1
ATOM 722 C CA . PRO A 1 88 ? -10.631 2.143 28.932 1.00 68.06 88 PRO A CA 1
ATOM 723 C C . PRO A 1 88 ? -10.649 0.763 29.595 1.00 68.06 88 PRO A C 1
ATOM 725 O O . PRO A 1 88 ? -9.740 -0.047 29.374 1.00 68.06 88 PRO A O 1
ATOM 728 N N . ASP A 1 89 ? -11.673 0.495 30.406 1.00 71.94 89 ASP A N 1
ATOM 729 C CA . ASP A 1 89 ? -11.930 -0.869 30.866 1.00 71.94 89 ASP A CA 1
ATOM 730 C C . ASP A 1 89 ? -12.013 -1.804 29.646 1.00 71.94 89 ASP A C 1
ATOM 732 O O . ASP A 1 89 ? -12.521 -1.415 28.594 1.00 71.94 89 ASP A O 1
ATOM 736 N N . LYS A 1 90 ? -11.500 -3.031 29.767 1.00 69.06 90 LYS A N 1
ATOM 737 C CA . LYS A 1 90 ? -11.454 -4.008 28.664 1.00 69.06 90 LYS A CA 1
ATOM 738 C C . LYS A 1 90 ? -12.843 -4.375 28.136 1.00 69.06 90 LYS A C 1
ATOM 740 O O . LYS A 1 90 ? -12.947 -4.927 27.047 1.00 69.06 90 LYS A O 1
ATOM 745 N N . THR A 1 91 ? -13.877 -4.121 28.931 1.00 73.88 91 THR A N 1
ATOM 746 C CA . THR A 1 91 ? -15.288 -4.369 28.617 1.00 73.88 91 THR A CA 1
ATOM 747 C C . THR A 1 91 ? -15.952 -3.189 27.905 1.00 73.88 91 THR A C 1
ATOM 749 O O . THR A 1 91 ? -17.011 -3.359 27.302 1.00 73.88 91 THR A O 1
ATOM 752 N N . 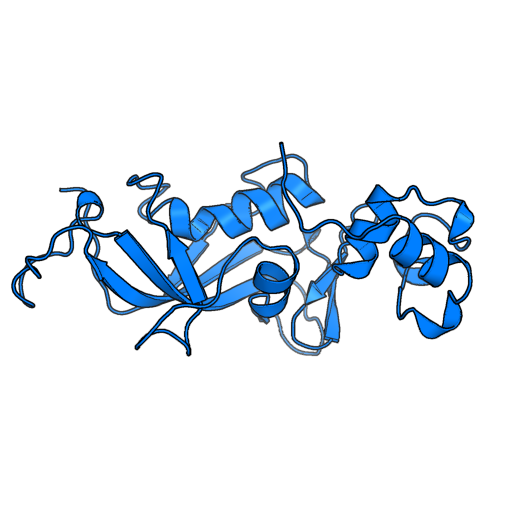SER A 1 92 ? -15.342 -2.003 27.952 1.00 78.75 92 SER A N 1
ATOM 753 C CA . SER A 1 92 ? -15.878 -0.805 27.320 1.00 78.75 92 SER A CA 1
ATOM 754 C C . SER A 1 92 ? -15.627 -0.828 25.813 1.00 78.75 92 SER A C 1
ATOM 756 O O . SER A 1 92 ? -14.531 -1.197 25.381 1.00 78.75 92 SER A O 1
ATOM 758 N N . PRO A 1 93 ? -16.594 -0.370 24.999 1.00 84.31 93 PRO A N 1
ATOM 759 C CA . PRO A 1 93 ? -16.371 -0.163 23.577 1.00 84.31 93 PRO A CA 1
ATOM 760 C C . PRO A 1 93 ? -15.169 0.750 23.317 1.00 84.31 93 PRO A C 1
ATOM 762 O O . PRO A 1 93 ? -14.954 1.745 24.019 1.00 84.31 93 PRO A O 1
ATOM 765 N N . ILE A 1 94 ? -14.393 0.429 22.284 1.00 90.69 94 ILE A N 1
ATOM 766 C CA . ILE A 1 94 ? -13.225 1.216 21.903 1.00 90.69 94 ILE A CA 1
ATOM 767 C C . ILE A 1 94 ? -13.704 2.414 21.089 1.00 90.69 94 ILE A C 1
ATOM 769 O O . ILE A 1 94 ? -14.162 2.262 19.960 1.00 90.69 94 ILE A O 1
ATOM 773 N N . LYS A 1 95 ? -13.567 3.620 21.631 1.00 92.19 95 LYS A N 1
ATOM 774 C CA . LYS A 1 95 ? -13.909 4.844 20.900 1.00 92.19 95 LYS A CA 1
ATOM 775 C C . LYS A 1 95 ? -12.797 5.211 19.931 1.00 92.19 95 LYS A C 1
ATOM 777 O O . LYS A 1 95 ? -11.637 5.328 20.336 1.00 92.19 95 LYS A O 1
ATOM 782 N N . LEU A 1 96 ? -13.149 5.480 18.677 1.00 93.50 96 LEU A N 1
ATOM 783 C CA . LEU A 1 96 ? -12.209 5.873 17.632 1.00 93.50 96 LEU A CA 1
ATOM 784 C C . LEU A 1 96 ? -11.386 7.092 18.060 1.00 93.50 96 LEU A C 1
ATOM 786 O O . LEU A 1 96 ? -10.171 7.108 17.893 1.00 93.50 96 LEU A O 1
ATOM 790 N N . LYS A 1 97 ? -12.015 8.085 18.700 1.00 91.75 97 LYS A N 1
ATOM 791 C CA . LYS A 1 97 ? -11.346 9.317 19.158 1.00 91.75 97 LYS A CA 1
ATOM 792 C C . LYS A 1 97 ? -10.244 9.087 20.196 1.00 91.75 97 LYS A C 1
ATOM 794 O O . LYS A 1 97 ? -9.332 9.914 20.304 1.00 91.75 97 LYS A O 1
ATOM 799 N N . ASP A 1 98 ? -10.314 7.983 20.939 1.00 91.56 98 ASP A N 1
ATOM 800 C CA . ASP A 1 98 ? -9.337 7.634 21.969 1.00 91.56 98 ASP A CA 1
ATOM 801 C C . ASP A 1 98 ? -8.139 6.856 21.405 1.00 91.56 98 ASP A C 1
ATOM 803 O O . ASP A 1 98 ? -7.098 6.791 22.066 1.00 91.56 98 ASP A O 1
ATOM 807 N N . ILE A 1 99 ? -8.227 6.337 20.177 1.00 93.62 99 ILE A N 1
ATOM 808 C CA . ILE A 1 99 ? -7.131 5.636 19.501 1.00 93.62 99 ILE A CA 1
ATOM 809 C C . ILE A 1 99 ? -6.075 6.644 19.030 1.00 93.62 99 ILE A C 1
ATOM 811 O O . ILE A 1 99 ? -6.385 7.692 18.466 1.00 93.62 99 ILE A O 1
ATOM 815 N N . ARG A 1 100 ? -4.803 6.313 19.253 1.00 94.06 100 ARG A N 1
ATOM 816 C CA . ARG A 1 100 ? -3.629 7.029 18.744 1.00 94.06 100 ARG A CA 1
ATOM 817 C C . ARG A 1 100 ? -3.057 6.380 17.491 1.00 94.06 100 ARG A C 1
ATOM 819 O O . ARG A 1 100 ? -2.758 7.086 16.541 1.00 94.06 100 ARG A O 1
ATOM 826 N N . ASN A 1 101 ? -2.844 5.066 17.521 1.00 96.38 101 ASN A N 1
ATOM 827 C CA . ASN A 1 101 ? -2.372 4.307 16.365 1.00 96.38 101 ASN A CA 1
ATOM 828 C C . ASN A 1 101 ? -3.102 2.973 16.293 1.00 96.38 101 ASN A C 1
ATOM 830 O O . ASN A 1 101 ? -3.359 2.360 17.335 1.00 96.38 101 ASN A O 1
ATOM 834 N N . PHE A 1 102 ? -3.315 2.519 15.069 1.00 97.62 102 PHE A N 1
ATOM 835 C CA . PHE A 1 102 ? -3.679 1.155 14.727 1.00 97.62 102 PHE A CA 1
ATOM 836 C C . PHE A 1 102 ? -2.421 0.321 14.500 1.00 97.62 102 PHE A C 1
ATOM 838 O O . PHE A 1 102 ? -1.453 0.822 13.918 1.00 97.62 102 PHE A O 1
ATOM 845 N N . TYR A 1 103 ? -2.447 -0.938 14.935 1.00 98.00 103 TYR A N 1
ATOM 846 C CA . TYR A 1 103 ? -1.384 -1.903 14.687 1.00 98.00 103 TYR A CA 1
ATOM 847 C C . TYR A 1 103 ? -1.870 -3.024 13.783 1.00 98.00 103 TYR A C 1
ATOM 849 O O . TYR A 1 103 ? -2.792 -3.758 14.136 1.00 98.00 103 TYR A O 1
ATOM 857 N N . ILE A 1 104 ? -1.236 -3.126 12.620 1.00 98.19 104 ILE A N 1
ATOM 858 C CA . ILE A 1 104 ? -1.635 -3.995 11.519 1.00 98.19 104 ILE A CA 1
ATOM 859 C C . ILE A 1 104 ? -0.599 -5.094 11.340 1.00 98.19 104 ILE A C 1
ATOM 861 O O . ILE A 1 104 ? 0.601 -4.818 11.321 1.00 98.19 104 ILE A O 1
ATOM 865 N N . GLU A 1 105 ? -1.060 -6.328 11.194 1.00 98.00 105 GLU A N 1
ATOM 866 C CA . GLU A 1 105 ? -0.203 -7.440 10.795 1.00 98.00 105 GLU A CA 1
ATOM 867 C C . GLU A 1 105 ? 0.094 -7.356 9.300 1.00 98.00 105 GLU A C 1
ATOM 869 O O . GLU A 1 105 ? 1.247 -7.156 8.928 1.00 98.00 105 GLU A O 1
ATOM 874 N N . ASP A 1 106 ? -0.945 -7.393 8.462 1.00 98.50 106 ASP A N 1
ATOM 875 C CA . ASP A 1 106 ? -0.793 -7.374 7.010 1.00 98.50 106 ASP A CA 1
ATOM 876 C C . ASP A 1 106 ? -1.923 -6.642 6.272 1.00 98.50 106 ASP A C 1
ATOM 878 O O . ASP A 1 106 ? -3.035 -6.492 6.780 1.00 98.50 106 ASP A O 1
ATOM 882 N N . TYR A 1 107 ? -1.610 -6.202 5.051 1.00 98.69 107 TYR A N 1
ATOM 883 C CA . TYR A 1 107 ? -2.534 -5.670 4.052 1.00 98.69 107 TYR A CA 1
ATOM 884 C C . TYR A 1 107 ? -2.596 -6.591 2.838 1.00 98.69 107 TYR A C 1
ATOM 886 O O . TYR A 1 107 ? -1.567 -7.087 2.366 1.00 98.69 107 TYR A O 1
ATOM 894 N N . PHE A 1 108 ? -3.792 -6.728 2.276 1.00 98.75 108 PHE A N 1
ATOM 895 C CA . PHE A 1 108 ? -4.046 -7.543 1.099 1.00 98.75 108 PHE A CA 1
ATOM 896 C C . PHE A 1 108 ? -4.895 -6.804 0.070 1.00 98.75 108 PHE A C 1
ATOM 898 O O . PHE A 1 108 ? -5.701 -5.933 0.402 1.00 98.75 108 PHE A O 1
ATOM 905 N N . VAL A 1 109 ? -4.733 -7.207 -1.185 1.00 98.56 109 VAL A N 1
ATOM 906 C CA . VAL A 1 109 ? -5.679 -6.948 -2.273 1.00 98.56 109 VAL A CA 1
ATOM 907 C C . VAL A 1 109 ? -6.152 -8.274 -2.848 1.00 98.56 109 VAL A C 1
ATOM 909 O O . VAL A 1 109 ? -5.388 -9.238 -2.911 1.00 98.56 109 VAL A O 1
ATOM 912 N N . GLU A 1 110 ? -7.414 -8.323 -3.248 1.00 98.50 110 GLU A N 1
ATOM 913 C CA . GLU A 1 110 ? -8.049 -9.473 -3.881 1.00 98.50 110 GLU A CA 1
ATOM 914 C C . GLU A 1 110 ? -8.390 -9.122 -5.331 1.00 98.50 110 GLU A C 1
ATOM 916 O O . GLU A 1 110 ? -9.046 -8.111 -5.598 1.00 98.50 110 GLU A O 1
ATOM 921 N N . THR A 1 111 ? -7.924 -9.944 -6.264 1.00 98.44 111 THR A N 1
ATOM 922 C CA . THR A 1 111 ? -8.105 -9.790 -7.711 1.00 98.44 111 THR A CA 1
ATOM 923 C C . THR A 1 111 ? -9.162 -10.759 -8.238 1.00 98.44 111 THR A C 1
ATOM 925 O O . THR A 1 111 ? -9.432 -11.801 -7.641 1.00 98.44 111 THR A O 1
ATOM 928 N N . SER A 1 112 ? -9.762 -10.438 -9.385 1.00 97.69 112 SER A N 1
ATOM 929 C CA . SER A 1 112 ? -10.689 -11.342 -10.081 1.00 97.69 112 SER A CA 1
ATOM 930 C C . SER A 1 112 ? -9.993 -12.508 -10.794 1.00 97.69 112 SER A C 1
ATOM 932 O O . SER A 1 112 ? -10.651 -13.464 -11.203 1.00 97.69 112 SER A O 1
ATOM 934 N N . GLU A 1 113 ? -8.672 -12.437 -10.966 1.00 96.44 113 GLU A N 1
ATOM 935 C CA . GLU A 1 113 ? -7.852 -13.394 -11.713 1.00 96.44 113 GLU A CA 1
ATOM 936 C C . GLU A 1 113 ? -6.708 -13.929 -10.850 1.00 96.44 113 GLU A C 1
ATOM 938 O O . GLU A 1 113 ? -6.250 -13.264 -9.930 1.00 96.44 113 GLU A O 1
ATOM 943 N N . LYS A 1 114 ? -6.211 -15.139 -11.132 1.00 96.06 114 LYS A N 1
ATOM 944 C CA . LYS A 1 114 ? -5.099 -15.689 -10.348 1.00 96.06 114 LYS A CA 1
ATOM 945 C C . LYS A 1 114 ? -3.763 -15.136 -10.817 1.00 96.06 114 LYS A C 1
ATOM 947 O O . LYS A 1 114 ? -3.387 -15.326 -11.971 1.00 96.06 114 LYS A O 1
ATOM 952 N N . PHE A 1 115 ? -2.969 -14.653 -9.869 1.00 95.00 115 PHE A N 1
ATOM 953 C CA . PHE A 1 115 ? -1.543 -14.392 -10.056 1.00 95.00 115 PHE A CA 1
ATOM 954 C C . PHE A 1 115 ? -0.747 -15.255 -9.083 1.00 95.00 115 PHE A C 1
ATOM 956 O O . PHE A 1 115 ? -1.053 -15.318 -7.893 1.00 95.00 115 PHE A O 1
ATOM 963 N N . SER A 1 116 ? 0.261 -15.971 -9.589 1.00 93.81 116 SER A N 1
ATOM 964 C CA . SER A 1 116 ? 1.045 -16.918 -8.780 1.00 93.81 116 SER A CA 1
ATOM 965 C C . SER A 1 116 ? 0.162 -17.908 -7.988 1.00 93.81 116 SER A C 1
ATOM 967 O O . SER A 1 116 ? 0.376 -18.174 -6.810 1.00 93.81 116 SER A O 1
ATOM 969 N N . ASN A 1 117 ? -0.881 -18.438 -8.642 1.00 93.56 117 ASN A N 1
ATOM 970 C CA . ASN A 1 117 ? -1.865 -19.383 -8.087 1.00 93.56 117 ASN A CA 1
ATOM 971 C C . ASN A 1 117 ? -2.772 -18.863 -6.950 1.00 93.56 117 ASN A C 1
ATOM 973 O O . ASN A 1 117 ? -3.539 -19.656 -6.401 1.00 93.56 117 ASN A O 1
ATOM 977 N N . SER A 1 118 ? -2.762 -17.563 -6.640 1.00 96.62 118 SER A N 1
ATOM 978 C CA . SER A 1 118 ? -3.629 -16.939 -5.628 1.00 96.62 118 SER A CA 1
ATOM 979 C C . SER A 1 118 ? -4.491 -15.827 -6.232 1.00 96.62 118 SER A C 1
ATOM 981 O O . SER A 1 118 ? -4.090 -15.218 -7.217 1.00 96.62 118 SER A O 1
ATOM 983 N N . TYR A 1 119 ? -5.655 -15.561 -5.633 1.00 97.94 119 TYR A N 1
ATOM 984 C CA . TYR A 1 119 ? -6.448 -14.341 -5.868 1.00 97.94 119 TYR A CA 1
ATOM 985 C C . TYR A 1 119 ? -6.160 -13.256 -4.824 1.00 97.94 119 TYR A C 1
ATOM 987 O O . TYR A 1 119 ? -6.439 -12.086 -5.041 1.00 97.94 119 TYR A O 1
ATOM 995 N N . GLN A 1 120 ? -5.632 -13.643 -3.660 1.00 98.06 120 GLN A N 1
ATOM 996 C CA . GLN A 1 120 ? -5.309 -12.730 -2.572 1.00 98.06 120 GLN A CA 1
ATOM 997 C C . GLN A 1 120 ? -3.800 -12.494 -2.537 1.00 98.06 120 GLN A C 1
ATOM 999 O O . GLN A 1 120 ? -3.007 -13.445 -2.518 1.00 98.06 120 GLN A O 1
ATOM 1004 N N . HIS A 1 121 ? -3.406 -11.225 -2.512 1.00 98.56 121 HIS A N 1
ATOM 1005 C CA . HIS A 1 121 ? -2.021 -10.799 -2.652 1.00 98.56 121 HIS A CA 1
ATOM 1006 C C . HIS A 1 121 ? -1.643 -9.858 -1.521 1.00 98.56 121 HIS A C 1
ATOM 1008 O O . HIS A 1 121 ? -2.291 -8.834 -1.307 1.00 98.56 121 HIS A O 1
ATOM 1014 N N . ARG A 1 122 ? -0.576 -10.199 -0.800 1.00 98.56 122 ARG A N 1
ATOM 1015 C CA . ARG A 1 122 ? -0.064 -9.369 0.286 1.00 98.56 122 ARG A CA 1
ATOM 1016 C C . ARG A 1 122 ? 0.691 -8.165 -0.270 1.00 98.56 122 ARG A C 1
ATOM 1018 O O . ARG A 1 122 ? 1.574 -8.329 -1.111 1.00 98.56 122 ARG A O 1
ATOM 1025 N N . ILE A 1 123 ? 0.368 -6.977 0.231 1.00 98.56 123 ILE A N 1
ATOM 1026 C CA . ILE A 1 123 ? 0.963 -5.699 -0.198 1.00 98.56 123 ILE A CA 1
ATOM 1027 C C . ILE A 1 123 ? 1.595 -4.915 0.960 1.00 98.56 123 ILE A C 1
ATOM 1029 O O . ILE A 1 123 ? 1.923 -3.737 0.817 1.00 98.56 123 ILE A O 1
ATOM 1033 N N . THR A 1 124 ? 1.752 -5.531 2.129 1.00 98.25 124 THR A N 1
ATOM 1034 C CA . THR A 1 124 ? 2.277 -4.873 3.331 1.00 98.25 124 THR A CA 1
ATOM 1035 C C . THR A 1 124 ? 3.699 -4.350 3.131 1.00 98.25 124 THR A C 1
ATOM 1037 O O . THR A 1 124 ? 4.013 -3.206 3.473 1.00 98.25 124 THR A O 1
ATOM 1040 N N . GLY A 1 125 ? 4.569 -5.174 2.547 1.00 97.44 125 GLY A N 1
ATOM 1041 C CA . GLY A 1 125 ? 5.942 -4.828 2.197 1.00 97.44 125 GLY A CA 1
ATOM 1042 C C . GLY A 1 125 ? 6.000 -3.700 1.173 1.00 97.44 125 GLY A C 1
A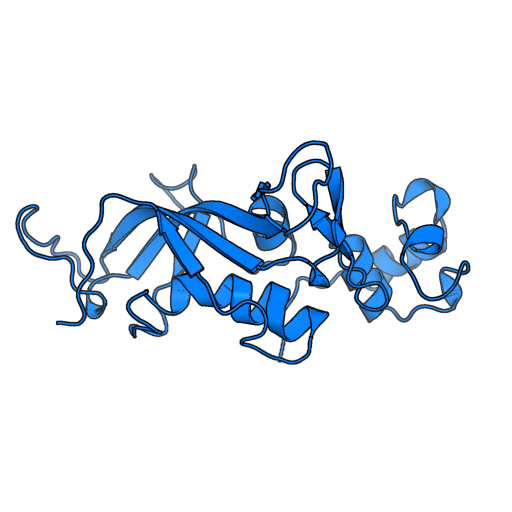TOM 1043 O O . GLY A 1 125 ? 6.771 -2.755 1.364 1.00 97.44 125 GLY A O 1
ATOM 1044 N N . TYR A 1 126 ? 5.138 -3.737 0.153 1.00 97.88 126 TYR A N 1
ATOM 1045 C CA . TYR A 1 126 ? 4.949 -2.623 -0.780 1.00 97.88 126 TYR A CA 1
ATOM 1046 C C . TYR A 1 126 ? 4.577 -1.318 -0.054 1.00 97.88 126 TYR A C 1
ATOM 1048 O O . TYR A 1 126 ? 5.311 -0.330 -0.154 1.00 97.88 126 TYR A O 1
ATOM 1056 N N . LEU A 1 127 ? 3.501 -1.319 0.742 1.00 97.81 127 LEU A N 1
ATOM 1057 C CA . LEU A 1 127 ? 3.031 -0.133 1.468 1.00 97.81 127 LEU A CA 1
ATOM 1058 C C . LEU A 1 127 ? 4.100 0.418 2.423 1.00 97.81 127 LEU A C 1
ATOM 1060 O O . LEU A 1 127 ? 4.263 1.633 2.553 1.00 97.81 127 LEU A O 1
ATOM 1064 N N . LYS A 1 128 ? 4.888 -0.454 3.058 1.00 96.69 128 LYS A N 1
ATOM 1065 C CA . LYS A 1 128 ? 6.038 -0.041 3.872 1.00 96.69 128 LYS A CA 1
ATOM 1066 C C . LYS A 1 128 ? 7.127 0.605 3.014 1.00 96.69 128 LYS A C 1
ATOM 1068 O O . LYS A 1 128 ? 7.663 1.652 3.376 1.00 96.69 128 LYS A O 1
ATOM 1073 N N . LYS A 1 129 ? 7.480 -0.020 1.886 1.00 95.31 129 LYS A N 1
ATOM 1074 C CA . LYS A 1 129 ? 8.570 0.406 0.993 1.00 95.31 129 LYS A CA 1
ATOM 1075 C C . LYS A 1 129 ? 8.333 1.808 0.436 1.00 95.31 129 LYS A C 1
ATOM 1077 O O . LYS A 1 129 ? 9.275 2.603 0.390 1.00 95.31 129 LYS A O 1
ATOM 1082 N N . ILE A 1 130 ? 7.093 2.113 0.057 1.00 95.00 130 ILE A N 1
ATOM 1083 C CA . ILE A 1 130 ? 6.697 3.430 -0.463 1.00 95.00 130 ILE A CA 1
ATOM 1084 C C . ILE A 1 130 ? 6.495 4.484 0.632 1.00 95.00 130 ILE A C 1
ATOM 1086 O O . ILE A 1 130 ? 6.417 5.666 0.308 1.00 95.00 130 ILE A O 1
ATOM 1090 N N . GLY A 1 131 ? 6.429 4.075 1.904 1.00 94.06 131 GLY A N 1
ATOM 1091 C CA . GLY A 1 131 ? 6.201 4.962 3.047 1.00 94.06 131 GLY A CA 1
ATOM 1092 C C . GLY A 1 131 ? 4.730 5.206 3.396 1.00 94.06 131 GLY A C 1
ATOM 1093 O O . GLY A 1 131 ? 4.443 6.158 4.113 1.00 94.06 131 GLY A O 1
ATOM 1094 N N . GLY A 1 132 ? 3.808 4.370 2.911 1.00 94.12 132 GLY A N 1
ATOM 1095 C CA . GLY A 1 132 ? 2.383 4.463 3.234 1.00 94.12 132 GLY A CA 1
ATOM 1096 C C . GLY A 1 132 ? 2.016 3.920 4.614 1.00 94.12 132 GLY A C 1
ATOM 1097 O O . GLY A 1 132 ? 1.019 4.340 5.192 1.00 94.12 132 GLY A O 1
ATOM 1098 N N . ILE A 1 133 ? 2.847 3.034 5.169 1.00 96.44 133 ILE A N 1
ATOM 1099 C CA . ILE A 1 133 ? 2.750 2.550 6.552 1.00 96.44 133 ILE A CA 1
ATOM 1100 C C . ILE A 1 133 ? 4.138 2.502 7.197 1.00 96.44 133 ILE A C 1
ATOM 1102 O O . ILE A 1 133 ? 5.161 2.403 6.515 1.00 96.44 133 ILE A O 1
ATOM 1106 N N . SER A 1 134 ? 4.186 2.560 8.527 1.00 95.81 134 SER A N 1
ATOM 1107 C CA . SER A 1 134 ? 5.436 2.507 9.299 1.00 95.81 134 SER A CA 1
ATOM 1108 C C . SER A 1 134 ? 5.526 1.239 10.138 1.00 95.81 134 SER A C 1
ATOM 1110 O O . SER A 1 134 ? 4.515 0.615 10.424 1.00 95.81 134 SER A O 1
ATOM 1112 N N . LEU A 1 135 ? 6.726 0.855 10.576 1.00 96.38 135 LEU A N 1
ATOM 1113 C CA . LEU A 1 135 ? 6.860 -0.177 11.607 1.00 96.38 135 LEU A CA 1
ATOM 1114 C C . LEU A 1 135 ? 6.457 0.400 12.973 1.00 96.38 135 LEU A C 1
ATOM 1116 O O . LEU A 1 135 ? 6.777 1.553 13.286 1.00 96.38 135 LEU A O 1
ATOM 1120 N N . GLY A 1 136 ? 5.778 -0.397 13.794 1.00 94.50 136 GLY A N 1
ATOM 1121 C CA . GLY A 1 136 ? 5.480 -0.053 15.177 1.00 94.50 136 GLY A CA 1
ATOM 1122 C C . GLY A 1 136 ? 6.743 0.094 16.031 1.00 94.50 136 GLY A C 1
ATOM 1123 O O . GLY A 1 136 ? 7.849 -0.297 15.656 1.00 94.50 136 GLY A O 1
ATOM 1124 N N . LYS A 1 137 ? 6.584 0.702 17.210 1.00 92.25 137 LYS A N 1
ATOM 1125 C CA . LYS A 1 137 ? 7.679 0.969 18.157 1.00 92.25 137 LYS A CA 1
ATOM 1126 C C . LYS A 1 137 ? 7.449 0.247 19.482 1.00 92.25 137 LYS A C 1
ATOM 1128 O O . LYS A 1 137 ? 6.308 -0.009 19.872 1.00 92.25 137 LYS A O 1
ATOM 1133 N N . GLY A 1 138 ? 8.533 -0.021 20.212 1.00 93.12 138 GLY A N 1
ATOM 1134 C CA . GLY A 1 138 ? 8.475 -0.687 21.516 1.00 93.12 138 GLY A CA 1
ATOM 1135 C C . GLY A 1 138 ? 7.846 -2.074 21.397 1.00 93.12 138 GLY A C 1
ATOM 1136 O O . GLY A 1 138 ? 8.228 -2.840 20.522 1.00 93.12 138 GLY A O 1
ATOM 1137 N N . LYS A 1 139 ? 6.831 -2.371 22.218 1.00 92.94 139 LYS A N 1
ATOM 1138 C CA . LYS A 1 139 ? 6.126 -3.667 22.194 1.00 92.94 139 LYS A CA 1
ATOM 1139 C C . LYS A 1 139 ? 5.410 -3.992 20.870 1.00 92.94 139 LYS A C 1
ATOM 1141 O O . LYS A 1 139 ? 4.951 -5.112 20.697 1.00 92.94 139 LYS A O 1
ATOM 1146 N N . TYR A 1 140 ? 5.295 -3.021 19.964 1.00 95.12 140 TYR A N 1
ATOM 1147 C CA . TYR A 1 140 ? 4.647 -3.162 18.659 1.00 95.12 140 TYR A CA 1
ATOM 1148 C C . TYR A 1 140 ? 5.639 -3.296 17.498 1.00 95.12 140 TYR A C 1
ATOM 1150 O O . TYR A 1 140 ? 5.247 -3.144 16.348 1.00 95.12 140 TYR A O 1
ATOM 1158 N N . SER A 1 141 ? 6.924 -3.555 17.763 1.00 93.31 141 SER A N 1
ATOM 1159 C CA . SER A 1 141 ? 7.967 -3.644 16.727 1.00 93.31 141 SER A CA 1
ATOM 1160 C C . SER A 1 141 ? 7.755 -4.748 15.688 1.00 93.31 141 SER A C 1
ATOM 1162 O O . SER A 1 141 ? 8.418 -4.737 14.656 1.00 93.31 141 SER A O 1
ATOM 1164 N N . HIS A 1 142 ? 6.859 -5.699 15.958 1.00 94.44 142 HIS A N 1
ATOM 1165 C CA . HIS A 1 142 ? 6.507 -6.791 15.048 1.00 94.44 142 HIS A CA 1
ATOM 1166 C C . HIS A 1 142 ? 5.294 -6.483 14.161 1.00 94.44 142 HIS A C 1
ATOM 1168 O O . HIS A 1 142 ? 5.016 -7.251 13.250 1.00 94.44 142 HIS A O 1
ATOM 1174 N N . PHE A 1 143 ? 4.605 -5.364 14.399 1.00 97.19 143 PHE A N 1
ATOM 1175 C CA . PHE A 1 143 ? 3.442 -4.933 13.627 1.00 97.19 143 PHE A CA 1
ATOM 1176 C C . PHE A 1 143 ? 3.743 -3.650 12.859 1.00 97.19 143 PHE A C 1
ATOM 1178 O O . PHE A 1 143 ? 4.656 -2.888 13.194 1.00 97.19 143 PHE A O 1
ATOM 1185 N N . TYR A 1 144 ? 2.931 -3.378 11.851 1.00 98.00 144 TYR A N 1
ATOM 1186 C CA . TYR A 1 144 ? 2.871 -2.087 11.189 1.00 98.00 144 TYR A CA 1
ATOM 1187 C C . TYR A 1 144 ? 1.985 -1.129 11.974 1.00 98.00 144 TYR A C 1
ATOM 1189 O O . TYR A 1 144 ? 1.123 -1.542 12.736 1.00 98.00 144 TYR A O 1
ATOM 1197 N N . SER A 1 145 ? 2.230 0.164 11.830 1.00 97.19 145 SER A N 1
ATOM 1198 C CA . SER A 1 145 ? 1.596 1.235 12.582 1.00 97.19 145 SER A CA 1
ATOM 1199 C C . SER A 1 145 ? 1.030 2.260 11.619 1.00 97.19 145 SER A C 1
ATOM 1201 O O . SER A 1 145 ? 1.748 2.750 10.741 1.00 97.19 145 SER A O 1
ATOM 1203 N N . ILE A 1 146 ? -0.219 2.638 11.864 1.00 97.19 146 ILE A N 1
ATOM 1204 C CA . ILE A 1 146 ? -0.902 3.735 11.182 1.00 97.19 146 ILE A CA 1
ATOM 1205 C C . ILE A 1 146 ? -1.426 4.697 12.251 1.00 97.19 146 ILE A C 1
ATOM 1207 O O . ILE A 1 146 ? -2.115 4.245 13.172 1.00 97.19 146 ILE A O 1
ATOM 1211 N N . PRO A 1 147 ? -1.076 5.992 12.195 1.00 95.88 147 PRO A N 1
ATOM 1212 C CA . PRO A 1 147 ? -1.640 6.975 13.108 1.00 95.88 147 PRO A CA 1
ATOM 1213 C C . PRO A 1 147 ? -3.141 7.143 12.848 1.00 95.88 147 PRO A C 1
ATOM 1215 O O . PRO A 1 147 ? -3.601 7.003 11.724 1.00 95.88 147 PRO A O 1
ATOM 1218 N N . ASN A 1 148 ? -3.905 7.418 13.900 1.00 95.56 148 ASN A N 1
ATOM 1219 C CA . ASN A 1 148 ? -5.326 7.742 13.802 1.00 95.56 148 ASN A CA 1
ATOM 1220 C C . ASN A 1 148 ? -5.497 9.265 13.731 1.00 95.56 148 ASN A C 1
ATOM 1222 O O . ASN A 1 148 ? -5.842 9.912 14.730 1.00 95.56 148 ASN A O 1
ATOM 1226 N N . ASP A 1 149 ? -5.161 9.830 12.576 1.00 93.88 149 ASP A N 1
ATOM 1227 C CA . ASP A 1 149 ? -5.117 11.273 12.362 1.00 93.88 149 ASP A CA 1
ATOM 1228 C C . ASP A 1 149 ? -6.487 11.816 11.943 1.00 93.88 149 ASP A C 1
ATOM 1230 O O . ASP A 1 149 ? -6.877 12.892 12.408 1.00 93.88 149 ASP A O 1
ATOM 1234 N N . PHE A 1 150 ? -7.252 11.066 11.137 1.00 94.00 150 PHE A N 1
ATOM 1235 C CA . PHE A 1 150 ? -8.573 11.517 10.685 1.00 94.00 150 PHE A CA 1
ATOM 1236 C C . PHE A 1 150 ? -9.642 11.401 11.766 1.00 94.00 150 PHE A C 1
ATOM 1238 O O . PHE A 1 150 ? -10.523 12.259 11.841 1.00 94.00 150 PHE A O 1
ATOM 1245 N N . LYS A 1 151 ? -9.578 10.350 12.598 1.00 92.81 151 LYS A N 1
ATOM 1246 C CA . LYS A 1 151 ? -10.559 10.085 13.669 1.00 92.81 151 LYS A CA 1
ATOM 1247 C C . LYS A 1 151 ? -12.009 10.090 13.172 1.00 92.81 151 LYS A C 1
ATOM 1249 O O . LYS A 1 151 ? -12.899 10.600 13.849 1.00 92.81 151 LYS A O 1
ATOM 1254 N N . THR A 1 152 ? -12.227 9.542 11.981 1.00 95.94 152 THR A N 1
ATOM 1255 C CA . THR A 1 152 ? -13.545 9.423 11.353 1.00 95.94 152 THR A CA 1
ATOM 1256 C C . THR A 1 152 ? -13.711 8.059 10.692 1.00 95.94 152 THR A C 1
ATOM 1258 O O . THR A 1 152 ? -12.731 7.351 10.439 1.00 95.94 152 THR A O 1
ATOM 1261 N N . PHE A 1 153 ? -14.954 7.706 10.387 1.00 95.06 153 PHE A N 1
ATOM 1262 C CA . PHE A 1 153 ? -15.299 6.503 9.647 1.00 95.06 153 PHE A CA 1
ATOM 1263 C C . PHE A 1 153 ? -15.571 6.809 8.169 1.00 95.06 153 PHE A C 1
ATOM 1265 O O . PHE A 1 153 ? -16.185 7.815 7.820 1.00 95.06 153 PHE A O 1
ATOM 1272 N N . TYR A 1 154 ? -15.187 5.884 7.297 1.00 90.31 154 TYR A N 1
ATOM 1273 C CA . TYR A 1 154 ? -15.646 5.798 5.914 1.00 90.31 154 TYR A CA 1
ATOM 1274 C C . TYR A 1 154 ? -16.398 4.482 5.760 1.00 90.31 154 TYR A C 1
ATOM 1276 O O . TYR A 1 154 ? -15.825 3.437 6.012 1.00 90.31 154 TYR A O 1
ATOM 1284 N N . LYS A 1 155 ? -17.687 4.497 5.401 1.00 90.31 155 LYS A N 1
ATOM 1285 C CA . LYS A 1 155 ? -18.497 3.267 5.236 1.00 90.31 155 LYS A CA 1
ATOM 1286 C C . LYS A 1 155 ? -18.377 2.260 6.403 1.00 90.31 155 LYS A C 1
ATOM 1288 O O . LYS A 1 155 ? -18.349 1.054 6.188 1.00 90.31 155 LYS A O 1
ATOM 1293 N N . GLY A 1 156 ? -18.299 2.752 7.641 1.00 90.62 156 GLY A N 1
ATOM 1294 C CA . GLY A 1 156 ? -18.228 1.906 8.840 1.00 90.62 156 GLY A CA 1
ATOM 1295 C C . GLY A 1 156 ? -16.836 1.369 9.198 1.00 90.62 156 GLY A C 1
ATOM 1296 O O . GLY A 1 156 ? -16.716 0.666 10.195 1.00 90.62 156 GLY A O 1
ATOM 1297 N N . ILE A 1 157 ? -15.777 1.744 8.470 1.00 93.50 157 ILE A N 1
ATOM 1298 C CA . ILE A 1 157 ? -14.377 1.446 8.828 1.00 93.50 157 ILE A CA 1
ATOM 1299 C C . ILE A 1 157 ? -13.610 2.724 9.208 1.00 93.50 157 ILE A C 1
ATOM 1301 O O . ILE A 1 157 ? -13.883 3.778 8.629 1.00 93.50 157 ILE A O 1
ATOM 1305 N N . PRO A 1 158 ? -12.653 2.682 10.155 1.00 95.81 158 PRO A N 1
ATOM 1306 C CA . PRO A 1 158 ? -11.781 3.824 10.420 1.00 95.81 158 PRO A CA 1
ATOM 1307 C C . PRO A 1 158 ? -11.051 4.265 9.144 1.00 95.81 158 PRO A C 1
ATOM 1309 O O . PRO A 1 158 ? -10.370 3.455 8.510 1.00 95.81 158 PRO A O 1
ATOM 1312 N N . LEU A 1 159 ? -11.190 5.539 8.763 1.00 96.25 159 LEU A N 1
ATOM 1313 C CA . LEU A 1 159 ? -10.676 6.053 7.487 1.00 96.25 159 LEU A CA 1
ATOM 1314 C C . LEU A 1 159 ? -9.157 5.871 7.362 1.00 96.25 159 LEU A C 1
ATOM 1316 O O . LEU A 1 159 ? -8.678 5.493 6.296 1.00 96.25 159 LEU A O 1
ATOM 1320 N N . ASP A 1 160 ? -8.409 6.060 8.452 1.00 96.69 160 ASP A N 1
ATOM 1321 C CA . ASP A 1 160 ? -6.955 5.875 8.478 1.00 96.69 160 ASP A CA 1
ATOM 1322 C C . ASP A 1 160 ? -6.525 4.461 8.036 1.00 96.69 160 ASP A C 1
ATOM 1324 O O . ASP A 1 160 ? -5.462 4.301 7.442 1.00 96.69 160 ASP A O 1
ATOM 1328 N N . LEU A 1 161 ? -7.354 3.431 8.256 1.00 97.50 161 LEU A N 1
ATOM 1329 C CA . LEU A 1 161 ? -7.057 2.062 7.814 1.00 97.50 161 LEU A CA 1
ATOM 1330 C C . LEU A 1 161 ? -7.232 1.866 6.306 1.00 97.50 161 LEU A C 1
ATOM 1332 O O . LEU A 1 161 ? -6.528 1.041 5.720 1.00 97.50 161 LEU A O 1
ATOM 1336 N N . PHE A 1 162 ? -8.138 2.622 5.683 1.00 97.19 162 PHE A N 1
ATOM 1337 C CA . PHE A 1 162 ? -8.373 2.604 4.237 1.00 97.19 162 PHE A CA 1
ATOM 1338 C C . PHE A 1 162 ? -7.450 3.560 3.475 1.00 97.19 162 PHE A C 1
ATOM 1340 O O . PHE A 1 162 ? -7.137 3.318 2.309 1.00 97.19 162 PHE A O 1
ATOM 1347 N N . TYR A 1 163 ? -6.967 4.613 4.138 1.00 96.06 163 TYR A N 1
ATOM 1348 C CA . TYR A 1 163 ? -6.103 5.640 3.558 1.00 96.06 163 TYR A CA 1
ATOM 1349 C C . TYR A 1 163 ? -4.923 5.079 2.737 1.00 96.06 163 TYR A C 1
ATOM 1351 O O . TYR A 1 163 ? -4.656 5.610 1.653 1.00 96.06 163 TYR A O 1
ATOM 1359 N N . PRO A 1 164 ? -4.236 3.986 3.145 1.00 96.50 164 PRO A N 1
ATOM 1360 C CA . PRO A 1 164 ? -3.185 3.408 2.321 1.00 96.50 164 PRO A CA 1
ATOM 1361 C C . PRO A 1 164 ? -3.664 2.903 0.954 1.00 96.50 164 PRO A C 1
ATOM 1363 O O . PRO A 1 164 ? -2.956 3.062 -0.036 1.00 96.50 164 PRO A O 1
ATOM 1366 N N . ILE A 1 165 ? -4.866 2.331 0.876 1.00 97.44 165 ILE A N 1
ATOM 1367 C CA . ILE A 1 165 ? -5.464 1.882 -0.389 1.00 97.44 165 ILE A CA 1
ATOM 1368 C C . ILE A 1 165 ? -5.909 3.090 -1.210 1.00 97.44 165 ILE A C 1
ATOM 1370 O O . ILE A 1 165 ? -5.582 3.176 -2.394 1.00 97.44 165 ILE A O 1
ATOM 1374 N N . GLN A 1 166 ? -6.574 4.050 -0.561 1.00 95.50 166 GLN A N 1
ATOM 1375 C CA . GLN A 1 166 ? -7.031 5.293 -1.182 1.00 95.50 166 GLN A CA 1
ATOM 1376 C C . GLN A 1 166 ? -5.891 6.026 -1.901 1.00 95.50 166 GLN A C 1
ATOM 1378 O O . GLN A 1 166 ? -6.024 6.389 -3.064 1.00 95.50 166 GLN A O 1
ATOM 1383 N N . HIS A 1 167 ? -4.749 6.210 -1.241 1.00 93.81 167 HIS A N 1
ATOM 1384 C CA . HIS A 1 167 ? -3.683 7.039 -1.802 1.00 93.81 167 HIS A CA 1
ATOM 1385 C C . HIS A 1 167 ? -2.594 6.274 -2.525 1.00 93.81 167 HIS A C 1
ATOM 1387 O O . HIS A 1 167 ? -2.025 6.805 -3.475 1.00 93.81 167 HIS A O 1
ATOM 1393 N N . TYR A 1 168 ? -2.280 5.053 -2.096 1.00 95.75 168 TYR A N 1
ATOM 1394 C CA . TYR A 1 168 ? -1.148 4.313 -2.648 1.00 95.75 168 TYR A CA 1
ATOM 1395 C C . TYR A 1 168 ? -1.540 3.172 -3.583 1.00 95.75 168 TYR A C 1
ATOM 1397 O O . TYR A 1 168 ? -0.669 2.469 -4.080 1.00 95.75 168 TYR A O 1
ATOM 1405 N N . ILE A 1 169 ? -2.830 3.005 -3.865 1.00 96.31 169 ILE A N 1
ATOM 1406 C CA . ILE A 1 169 ? -3.315 2.150 -4.951 1.00 96.31 169 ILE A CA 1
ATOM 1407 C C . ILE A 1 169 ? -4.223 2.988 -5.851 1.00 96.31 169 ILE A C 1
ATOM 1409 O O . ILE A 1 169 ? -3.882 3.266 -6.998 1.00 96.31 169 ILE A O 1
ATOM 1413 N N . ASN A 1 170 ? -5.330 3.471 -5.295 1.00 96.31 170 ASN A N 1
ATOM 1414 C CA . ASN A 1 170 ? -6.386 4.175 -6.012 1.00 96.31 170 ASN A CA 1
ATOM 1415 C C . ASN A 1 170 ? -5.880 5.460 -6.705 1.00 96.31 170 ASN A C 1
ATOM 1417 O O . ASN A 1 170 ? -5.835 5.505 -7.939 1.00 96.31 170 ASN A O 1
ATOM 1421 N N . SER A 1 171 ? -5.385 6.455 -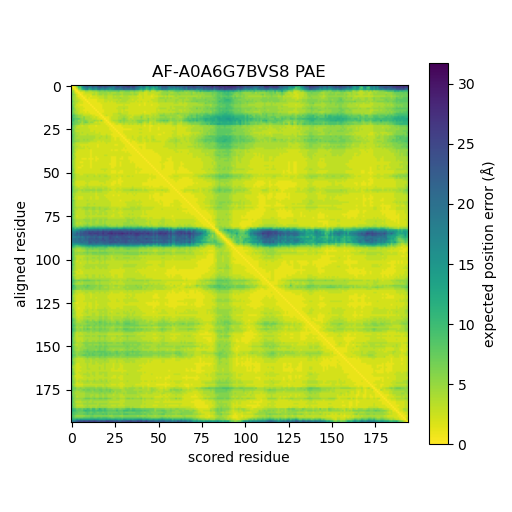5.953 1.00 93.25 171 SER A N 1
ATOM 1422 C CA . SER A 1 171 ? -4.848 7.690 -6.557 1.00 93.25 171 SER A CA 1
ATOM 1423 C C . SER A 1 171 ? -3.679 7.408 -7.514 1.00 93.25 171 SER A C 1
ATOM 1425 O O . SER A 1 171 ? -3.663 7.926 -8.632 1.00 93.25 171 SER A O 1
ATOM 1427 N N . LEU A 1 172 ? -2.727 6.551 -7.111 1.00 92.94 172 LEU A N 1
ATOM 1428 C CA . LEU A 1 172 ? -1.501 6.296 -7.881 1.00 92.94 172 LEU A CA 1
ATOM 1429 C C . LEU A 1 172 ? -1.759 5.647 -9.242 1.00 92.94 172 LEU A C 1
ATOM 1431 O O . LEU A 1 172 ? -1.098 6.002 -10.219 1.00 92.94 172 LEU A O 1
ATOM 1435 N N . PHE A 1 173 ? -2.675 4.683 -9.316 1.00 95.38 173 PHE A N 1
ATOM 1436 C CA . PHE A 1 173 ? -2.915 3.939 -10.550 1.00 95.38 173 PHE A CA 1
ATOM 1437 C C . PHE A 1 173 ? -4.093 4.481 -11.355 1.00 95.38 173 PHE A C 1
ATOM 1439 O O . PHE A 1 173 ? -4.058 4.368 -12.579 1.00 95.38 173 PHE A O 1
ATOM 1446 N N . PHE A 1 174 ? -5.098 5.095 -10.731 1.00 94.75 174 PHE A N 1
ATOM 1447 C CA . PHE A 1 174 ? -6.361 5.420 -11.407 1.00 94.75 174 PHE A CA 1
ATOM 1448 C C . PHE A 1 174 ? -6.715 6.906 -11.403 1.00 94.75 174 PHE A C 1
ATOM 1450 O O . PHE A 1 174 ? -7.624 7.293 -12.132 1.00 94.75 174 PHE A O 1
ATOM 1457 N N . ALA A 1 175 ? -6.008 7.740 -10.628 1.00 89.94 175 ALA A N 1
ATOM 1458 C CA . ALA A 1 175 ? -6.417 9.123 -10.350 1.00 89.94 175 ALA A CA 1
ATOM 1459 C C . ALA A 1 175 ? -7.868 9.229 -9.821 1.00 89.94 175 ALA A C 1
ATOM 1461 O O . ALA A 1 175 ? -8.518 10.264 -9.960 1.00 89.94 175 ALA A O 1
ATOM 1462 N N . ASP A 1 176 ? -8.353 8.147 -9.208 1.00 92.50 176 ASP A N 1
ATOM 1463 C CA . ASP A 1 176 ? -9.649 8.015 -8.554 1.00 92.5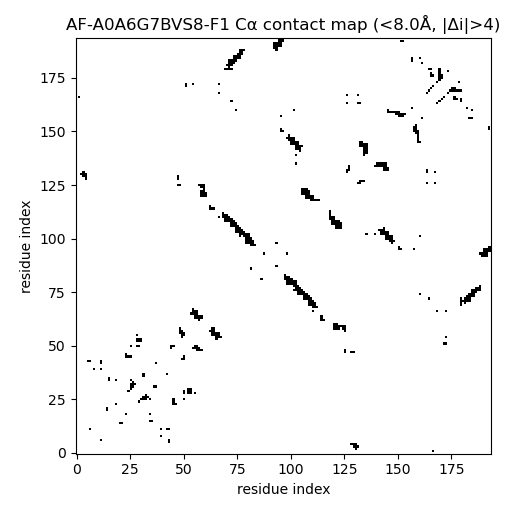0 176 ASP A CA 1
ATOM 1464 C C . ASP A 1 176 ? -9.411 7.358 -7.200 1.00 92.50 176 ASP A C 1
ATOM 1466 O O . ASP A 1 176 ? -9.079 6.176 -7.130 1.00 92.50 176 ASP A O 1
ATOM 1470 N N . ASP A 1 177 ? -9.590 8.139 -6.137 1.00 91.38 177 ASP A N 1
ATOM 1471 C CA . ASP A 1 177 ? -9.376 7.756 -4.741 1.00 91.38 177 ASP A CA 1
ATOM 1472 C C . ASP A 1 177 ? -10.269 6.592 -4.278 1.00 91.38 177 ASP A C 1
ATOM 1474 O O . ASP A 1 177 ? -9.973 5.947 -3.269 1.00 91.38 177 ASP A O 1
ATOM 1478 N N . TYR A 1 178 ? -11.336 6.271 -5.014 1.00 92.62 178 TYR A N 1
ATOM 1479 C CA . TYR A 1 178 ? -12.312 5.253 -4.628 1.00 92.62 178 TYR A CA 1
ATOM 1480 C C . TYR A 1 178 ? -12.484 4.139 -5.663 1.00 92.62 178 TYR A C 1
ATOM 1482 O O . TYR A 1 178 ? -13.481 3.423 -5.600 1.00 92.62 178 TYR A O 1
ATOM 1490 N N . HIS A 1 179 ? -11.505 3.938 -6.554 1.00 95.00 179 HIS A N 1
ATOM 1491 C CA . HIS A 1 179 ? -11.535 2.852 -7.539 1.00 95.00 179 HIS A CA 1
ATOM 1492 C C . HIS A 1 179 ? -11.735 1.473 -6.878 1.00 95.00 179 HIS A C 1
ATOM 1494 O O . HIS A 1 179 ? -12.730 0.789 -7.118 1.00 95.00 179 HIS A O 1
ATOM 1500 N N . VAL A 1 180 ? -10.846 1.094 -5.954 1.00 95.06 180 VAL A N 1
ATOM 1501 C CA . VAL A 1 180 ? -11.057 -0.029 -5.030 1.00 95.06 180 VAL A CA 1
ATOM 1502 C C . VAL A 1 180 ? -11.801 0.501 -3.806 1.00 95.06 180 VAL A C 1
ATOM 1504 O O . VAL A 1 180 ? -11.189 1.037 -2.882 1.00 95.06 180 VAL A O 1
ATOM 1507 N N . ALA A 1 181 ? -13.131 0.396 -3.814 1.00 92.62 181 ALA A N 1
ATOM 1508 C CA . ALA A 1 181 ? -13.992 0.936 -2.753 1.00 92.62 181 ALA A CA 1
ATOM 1509 C C . ALA A 1 181 ? -14.346 -0.072 -1.648 1.00 92.62 181 ALA A C 1
ATOM 1511 O O . ALA A 1 181 ? -14.809 0.330 -0.576 1.00 92.62 181 ALA A O 1
ATOM 1512 N N . THR A 1 182 ? -14.203 -1.370 -1.921 1.00 96.50 182 THR A N 1
ATOM 1513 C CA . THR A 1 182 ? -14.520 -2.436 -0.966 1.00 96.50 182 THR A CA 1
ATOM 1514 C C . THR A 1 182 ? -13.304 -2.685 -0.089 1.00 96.50 182 THR A C 1
ATOM 1516 O O . THR A 1 182 ? -12.274 -3.152 -0.576 1.00 96.50 182 THR A O 1
ATOM 1519 N N . PHE A 1 183 ? -13.428 -2.383 1.202 1.00 97.38 183 PHE A N 1
ATOM 1520 C CA . PHE A 1 183 ? -12.365 -2.594 2.174 1.00 97.38 183 PHE A CA 1
ATOM 1521 C C . PHE A 1 183 ? -12.882 -3.296 3.423 1.00 97.38 183 PHE A C 1
ATOM 1523 O O . PHE A 1 183 ? -13.903 -2.901 3.985 1.00 97.38 183 PHE A O 1
ATOM 1530 N N . GLU A 1 184 ? -12.162 -4.323 3.859 1.00 97.12 184 GLU A N 1
ATOM 1531 C CA . GLU A 1 184 ? -12.491 -5.102 5.050 1.00 97.12 184 GLU A CA 1
ATOM 1532 C C . GLU A 1 184 ? -11.389 -4.987 6.105 1.00 97.12 184 GLU A C 1
ATOM 1534 O O . GLU A 1 184 ? -10.202 -5.134 5.812 1.00 97.12 184 GLU A O 1
ATOM 1539 N N . VAL A 1 185 ? -11.793 -4.770 7.355 1.00 97.12 185 VAL A N 1
ATOM 1540 C CA . VAL A 1 185 ? -10.898 -4.844 8.512 1.00 97.12 185 VAL A CA 1
ATOM 1541 C C . VAL A 1 185 ? -11.130 -6.184 9.196 1.00 97.12 185 VAL A C 1
ATOM 1543 O O . VAL A 1 185 ? -12.179 -6.405 9.797 1.00 97.12 185 VAL A O 1
ATOM 1546 N N . VAL A 1 186 ? -10.144 -7.070 9.116 1.00 97.44 186 VAL A N 1
ATOM 1547 C CA . VAL A 1 186 ? -10.164 -8.373 9.781 1.00 97.44 186 VAL A CA 1
ATOM 1548 C C . VAL A 1 186 ? -9.556 -8.211 11.169 1.00 97.44 186 VAL A C 1
ATOM 1550 O O . VAL A 1 186 ? -8.401 -7.815 11.306 1.00 97.44 186 VAL A O 1
ATOM 1553 N N . GLY A 1 187 ? -10.318 -8.510 12.216 1.00 92.56 187 GLY A N 1
ATOM 1554 C CA . GLY A 1 187 ? -9.837 -8.420 13.591 1.00 92.56 187 GLY A CA 1
ATOM 1555 C C . GLY A 1 187 ? -10.954 -8.585 14.614 1.00 92.56 187 GLY A C 1
ATOM 1556 O O . GLY A 1 187 ? -12.130 -8.647 14.270 1.00 92.56 187 GLY A O 1
ATOM 1557 N N . ASN A 1 188 ? -10.573 -8.632 15.890 1.00 88.38 188 ASN A N 1
ATOM 1558 C CA . ASN A 1 188 ? -11.504 -8.852 17.006 1.00 88.38 188 ASN A CA 1
ATOM 1559 C C . ASN A 1 188 ? -11.832 -7.565 17.782 1.00 88.38 188 ASN A C 1
ATOM 1561 O O . ASN A 1 188 ? -12.434 -7.622 18.853 1.00 88.38 188 ASN A O 1
ATOM 1565 N N . LEU A 1 189 ? -11.381 -6.406 17.294 1.00 89.12 189 LEU A N 1
ATOM 1566 C CA . LEU A 1 189 ? -11.590 -5.123 17.957 1.00 89.12 189 LEU A CA 1
ATOM 1567 C C . LEU A 1 189 ? -12.868 -4.463 17.445 1.00 89.12 189 LEU A C 1
ATOM 1569 O O . LEU A 1 189 ? -12.976 -4.140 16.265 1.00 89.12 189 LEU A O 1
ATOM 1573 N N . THR A 1 190 ? -13.798 -4.191 18.354 1.00 89.19 190 THR A N 1
ATOM 1574 C CA . THR A 1 190 ? -14.997 -3.404 18.054 1.00 89.19 190 THR A CA 1
ATOM 1575 C C . THR A 1 190 ? -14.722 -1.934 18.334 1.00 89.19 190 THR A C 1
ATOM 1577 O O . THR A 1 190 ? -14.580 -1.538 19.494 1.00 89.19 190 THR A O 1
ATOM 1580 N N . ILE A 1 191 ? -14.649 -1.132 17.271 1.00 92.00 191 ILE A N 1
ATOM 1581 C CA . ILE A 1 191 ? -14.394 0.310 17.340 1.00 92.00 191 ILE A CA 1
ATOM 1582 C C . ILE A 1 191 ? -15.682 1.062 17.004 1.00 92.00 191 ILE A C 1
ATOM 1584 O O . ILE A 1 191 ? -16.337 0.753 16.012 1.00 92.00 191 ILE A O 1
ATOM 1588 N N . ILE A 1 192 ? -16.025 2.056 17.819 1.00 92.06 192 ILE A N 1
ATOM 1589 C CA . ILE A 1 192 ? -17.216 2.902 17.671 1.00 92.06 192 ILE A CA 1
ATOM 1590 C C . ILE A 1 192 ? -16.826 4.379 17.536 1.00 92.06 192 ILE A C 1
ATOM 1592 O O . ILE A 1 192 ? -15.709 4.755 17.885 1.00 92.06 192 ILE A O 1
ATOM 1596 N N . ASP A 1 193 ? -17.729 5.222 17.036 1.00 86.75 193 ASP A N 1
ATOM 1597 C CA . ASP A 1 193 ? -17.470 6.658 16.829 1.00 86.75 193 ASP A CA 1
ATOM 1598 C C . ASP A 1 193 ? -17.423 7.447 18.151 1.00 86.75 193 ASP A C 1
ATOM 1600 O O . ASP A 1 193 ? -16.431 8.129 18.439 1.00 86.75 193 ASP A O 1
ATOM 1604 N N . GLU A 1 194 ? -18.434 7.259 19.012 1.00 76.94 194 GLU A N 1
ATOM 1605 C CA . GLU A 1 194 ? -18.528 7.816 20.373 1.00 76.94 194 GLU A CA 1
ATOM 1606 C C . GLU A 1 194 ? -19.134 6.846 21.384 1.00 76.94 194 GLU A C 1
ATOM 1608 O O . GLU A 1 194 ? -20.125 6.162 21.060 1.00 76.94 194 GLU A O 1
#

Mean predicted aligned error: 4.39 Å

Foldseek 3Di:
DDQFDADDPVVLVVCLVVVVPLPFPCCPQNPDPHSVVDDSVCSRCRSLQHRQVNCWGQFPVRDIDRLLQWQEKEWEFEDFDFPDPDDPDPPDAAALNGTFKTWTQWMWTAGPDDDPNGRITTHRVSCPNRPVWAADDDVRNNTIIFGQPPLDDDPQHRVSRCVSCQRVRQCRRPVHSCSNVHYYYHYDHGYDND

Secondary structure (DSSP, 8-state):
--------HHHHHHHHHSGGGS---HHHHSS-S-GGGS-HHHHHHHHTTEETTTTEEE-TTS-EEEGGGEEEEEEEEEEEEESSS-PPPTTS-EEGGGEEEEEEEEEEEEEEEEETTEEEEE-HHHHHHHTSSEE--GGGTTSEEEE--S--EETTEEHHHHHHHIIIIIIHHHS-TTSS--EEEESS--EE--

Sequence (194 aa):
MEKIRTFQQYELNKIRKNVKDSGLQFEKFGRSSNIMDYSDREINEMILGIYKDSKHLLVDGDYFIDVSTVQKASCILTDISYSRRIKPDKTSPIKLKDIRNFYIEDYFVETSEKFSNSYQHRITGYLKKIGGISLGKGKYSHFYSIPNDFKTFYKGIPLDLFYPIQHYINSLFFADDYHVATFEVVGNLTIIDE

Radius of gyration: 18.38 Å; Cα contacts (8 Å, |Δi|>4): 339; chains: 1; bounding box: 42×36×55 Å

Solvent-accessible surface area (backbone atoms only — not comparable to full-atom values): 11087 Å² total; per-residue (Å²): 132,89,73,61,62,78,77,56,71,69,59,55,52,49,36,71,75,40,50,89,80,56,76,65,56,38,72,81,40,43,97,48,80,47,77,83,80,51,52,73,66,54,51,40,34,41,76,64,31,42,26,58,86,60,32,34,37,45,34,62,84,81,46,68,41,60,58,85,43,42,63,32,37,36,35,35,48,74,52,73,40,62,67,53,94,68,75,74,59,92,86,52,80,40,38,44,70,45,38,36,28,45,26,28,71,46,32,37,37,31,36,83,55,71,49,95,89,32,42,69,43,51,34,42,58,36,36,41,68,34,57,66,39,42,73,28,65,77,98,36,56,89,25,32,31,40,62,46,77,74,62,45,68,49,99,86,38,59,36,53,78,47,45,46,49,27,56,70,44,16,34,66,57,66,76,32,55,58,71,61,66,44,72,46,81,47,64,90,76,65,72,41,79,120

Nearest PDB structures (foldseek):
  5v47-assembly2_B  TM=2.966E-01  e=2.678E+00  Anolis carolinensis
  5v45-assembly2_B  TM=2.035E-01  e=3.220E+00  Homo sapiens

pLDDT: mean 92.99, std 7.84, range [42.0, 98.75]